Protein AF-0000000086709309 (afdb_homodimer)

pLDDT: mean 80.43, std 20.18, range [25.81, 96.88]

Secondary structure (DSSP, 8-state):
--THHHHHHHHHHHHHHTT------SSS-TTSHHHHHHHHHHHHHHHHHHHHHHHHHHHHTS-HHHHHHHHHHS-HHHHHHHHHHHHHHHTHHHHHHHHHHHHHHHHHHHHHHHHHHS-HHHHHHHHHHHIIIIIIIHHHHHHHHHHHHHHHHTHHHHHHHHHHTHHHHHHHHHHHHHHH-/--THHHHHHHHHHHHHHTT------SSS-TTSHHHHHHHHHHHHHHHHHHHHHHHHHHHHTS-HHHHHHHHHHS-HHHHHHHHHHHHHHHTHHHHHHHHHHHHHHHHHHHHHHHHHHS-HHHHHHHHHHHIIIIIIIHHHHHHHHHHHHHHHHTHHHHHHHHHHTHHHHHHHHHHHHHHH-

Nearest PDB structures (foldseek):
  7m1t-assembly1_B  TM=8.716E-01  e=1.321E-04  Methanoculleus thermophilus
  7m1t-assembly1_A  TM=8.365E-01  e=1.842E-04  Methanoculleus thermophilus
  7cff-assembly1_A-2  TM=7.513E-01  e=2.337E-04  Thermus parvatiensis
  7m1u-assembly1_B  TM=8.169E-01  e=5.496E-04  Methanoculleus thermophilus
  7cfg-assembly1_A-2  TM=7.451E-01  e=3.259E-04  Thermus parvatiensis

InterPro domains:
  IPR002550 CNNM, transmembrane domain [PF01595] (41-178)
  IPR002550 CNNM, transmembrane domain [PS51846] (31-181)
  IPR045095 Ancient conserved domain protein family [PTHR12064] (20-175)

Radius of gyration: 20.6 Å; Cα contacts (8 Å, |Δi|>4): 576; chains: 2; bounding box: 54×57×50 Å

Organism: Gossypium schwendimanii (NCBI:txid34291)

Structure (mmCIF, N/CA/C/O backbone):
data_AF-0000000086709309-model_v1
#
loop_
_entity.id
_entity.type
_entity.pdbx_description
1 polymer 'CNNM transmembrane domain-containing protein'
#
loop_
_atom_site.group_PDB
_atom_site.id
_atom_site.type_symbol
_atom_site.label_atom_id
_atom_site.label_alt_id
_atom_site.label_comp_id
_atom_site.label_asym_id
_atom_site.label_entity_id
_atom_site.label_seq_id
_atom_site.pdbx_PDB_ins_code
_atom_site.Cartn_x
_atom_site.Cartn_y
_atom_site.Cartn_z
_atom_site.occupancy
_atom_site.B_iso_or_equiv
_atom_site.auth_seq_id
_atom_site.auth_comp_id
_atom_site.auth_asym_id
_atom_site.auth_atom_id
_atom_site.pdbx_PDB_model_num
ATOM 1 N N . MET A 1 1 ? -0.375 16.828 10.625 1 25.81 1 MET A N 1
ATOM 2 C CA . MET A 1 1 ? -1.013 15.609 10.148 1 25.81 1 MET A CA 1
ATOM 3 C C . MET A 1 1 ? -0.067 14.414 10.266 1 25.81 1 MET A C 1
ATOM 5 O O . MET A 1 1 ? 1.043 14.445 9.734 1 25.81 1 MET A O 1
ATOM 9 N N . HIS A 1 2 ? -0.003 13.719 11.391 1 33.09 2 HIS A N 1
ATOM 10 C CA . HIS A 1 2 ? 1.052 12.922 12.016 1 33.09 2 HIS A CA 1
ATOM 11 C C . HIS A 1 2 ? 1.399 11.711 11.164 1 33.09 2 HIS A C 1
ATOM 13 O O . HIS A 1 2 ? 0.521 10.914 10.82 1 33.09 2 HIS A O 1
ATOM 19 N N . PRO A 1 3 ? 2.391 11.867 10.336 1 38.69 3 PRO A N 1
ATOM 20 C CA . PRO A 1 3 ? 3.115 10.719 9.773 1 38.69 3 PRO A CA 1
ATOM 21 C C . PRO A 1 3 ? 3.115 9.508 10.695 1 38.69 3 PRO A C 1
ATOM 23 O O . PRO A 1 3 ? 3.654 8.453 10.344 1 38.69 3 PRO A O 1
ATOM 26 N N . ILE A 1 4 ? 2.545 9.852 11.812 1 41.09 4 ILE A N 1
ATOM 27 C CA . ILE A 1 4 ? 2.623 8.898 12.914 1 41.09 4 ILE A CA 1
ATOM 28 C C . ILE A 1 4 ? 1.87 7.621 12.539 1 41.09 4 ILE A C 1
ATOM 30 O O . ILE A 1 4 ? 2.34 6.512 12.812 1 41.09 4 ILE A O 1
ATOM 34 N N . ASN A 1 5 ? 0.848 7.895 11.688 1 46.09 5 ASN A N 1
ATOM 35 C CA . ASN A 1 5 ? -0.019 6.73 11.531 1 46.09 5 ASN A CA 1
ATOM 36 C C . ASN A 1 5 ? 0.61 5.68 10.617 1 46.09 5 ASN A C 1
ATOM 38 O O . ASN A 1 5 ? 0.461 4.48 10.852 1 46.09 5 ASN A O 1
ATOM 42 N N . ALA A 1 6 ? 1.285 6.27 9.641 1 44.78 6 ALA A N 1
ATOM 43 C CA . ALA A 1 6 ? 1.969 5.328 8.75 1 44.78 6 ALA A CA 1
ATOM 44 C C . ALA A 1 6 ? 3.098 4.609 9.484 1 44.78 6 ALA A C 1
ATOM 46 O O . ALA A 1 6 ? 3.307 3.408 9.289 1 44.78 6 ALA A O 1
ATOM 47 N N . VAL A 1 7 ? 3.855 5.434 10.289 1 45.25 7 VAL A N 1
ATOM 48 C CA . VAL A 1 7 ? 4.965 4.875 11.062 1 45.25 7 VAL A CA 1
ATOM 49 C C . VAL A 1 7 ? 4.438 3.82 12.031 1 45.25 7 VAL A C 1
ATOM 51 O O . VAL A 1 7 ? 5.027 2.746 12.172 1 45.25 7 VAL A O 1
ATOM 54 N N . LEU A 1 8 ? 3.439 4.148 12.594 1 45.84 8 LEU A N 1
ATOM 55 C CA . LEU A 1 8 ? 2.84 3.213 13.539 1 45.84 8 LEU A CA 1
ATOM 56 C C . LEU A 1 8 ? 2.334 1.966 12.82 1 45.84 8 LEU A C 1
ATOM 58 O O . LEU A 1 8 ? 2.51 0.848 13.312 1 45.84 8 LEU A O 1
ATOM 62 N N . ALA A 1 9 ? 1.848 2.283 11.711 1 46.66 9 ALA A N 1
ATOM 63 C CA . ALA A 1 9 ? 1.379 1.152 10.914 1 46.66 9 ALA A CA 1
ATOM 64 C C . ALA A 1 9 ? 2.537 0.242 10.516 1 46.66 9 ALA A C 1
ATOM 66 O O . ALA A 1 9 ? 2.422 -0.984 10.578 1 46.66 9 ALA A O 1
ATOM 67 N N . ALA A 1 10 ? 3.584 0.901 10.219 1 47 10 ALA A N 1
ATOM 68 C CA . ALA A 1 10 ? 4.789 0.176 9.828 1 47 10 ALA A CA 1
ATOM 69 C C . ALA A 1 10 ? 5.316 -0.675 10.977 1 47 10 ALA A C 1
ATOM 71 O O . ALA A 1 10 ? 5.691 -1.834 10.781 1 47 10 ALA A O 1
ATOM 72 N N . ARG A 1 11 ? 5.469 -0.094 12.078 1 45.84 11 ARG A N 1
ATOM 73 C CA . ARG A 1 11 ? 6.02 -0.773 13.242 1 45.84 11 ARG A CA 1
ATOM 74 C C . ARG A 1 11 ? 5.176 -1.985 13.625 1 45.84 11 ARG A C 1
ATOM 76 O O . ARG A 1 11 ? 5.711 -3.043 13.961 1 45.84 11 ARG A O 1
ATOM 83 N N . MET A 1 12 ? 4.004 -1.933 13.531 1 45.03 12 MET A N 1
ATOM 84 C CA . MET A 1 12 ? 3.072 -2.988 13.922 1 45.03 12 MET A CA 1
ATOM 85 C C . MET A 1 12 ? 3.115 -4.145 12.93 1 45.03 12 MET A C 1
ATOM 87 O O . MET A 1 12 ? 3.062 -5.312 13.32 1 45.03 12 MET A O 1
ATOM 91 N N . LEU A 1 13 ? 3.299 -3.855 11.82 1 44.41 13 LEU A N 1
ATOM 92 C CA . LEU A 1 13 ? 3.344 -4.859 10.766 1 44.41 13 LEU A CA 1
ATOM 93 C C . LEU A 1 13 ? 4.617 -5.691 10.859 1 44.41 13 LEU A C 1
ATOM 95 O O . LEU A 1 13 ? 4.59 -6.902 10.625 1 44.41 13 LEU A O 1
ATOM 99 N N . PHE A 1 14 ? 5.656 -5.133 11.234 1 44.88 14 PHE A N 1
ATOM 100 C CA . PHE A 1 14 ? 6.918 -5.852 11.375 1 44.88 14 PHE A CA 1
ATOM 101 C C . PHE A 1 14 ? 6.797 -6.957 12.414 1 44.88 14 PHE A C 1
ATOM 103 O O . PHE A 1 14 ? 7.316 -8.062 12.219 1 44.88 14 PHE A O 1
ATOM 110 N N . ASN A 1 15 ? 6.25 -6.809 13.461 1 43.62 15 ASN A N 1
ATOM 111 C CA . ASN A 1 15 ? 6.152 -7.812 14.516 1 43.62 15 ASN A CA 1
ATOM 112 C C . ASN A 1 15 ? 5.312 -9.008 14.07 1 43.62 15 ASN A C 1
ATOM 114 O O . ASN A 1 15 ? 5.633 -10.156 14.398 1 43.62 15 ASN A O 1
ATOM 118 N N . THR A 1 16 ? 4.371 -8.867 13.391 1 39.34 16 THR A N 1
ATOM 119 C CA . THR A 1 16 ? 3.482 -9.938 12.961 1 39.34 16 THR A CA 1
ATOM 120 C C . THR A 1 16 ? 4.148 -10.797 11.891 1 39.34 16 THR A C 1
ATOM 122 O O . THR A 1 16 ? 4.004 -12.023 11.891 1 39.34 16 THR A O 1
ATOM 125 N N . ALA A 1 17 ? 4.801 -10.289 10.953 1 40.5 17 ALA A N 1
ATOM 126 C CA . ALA A 1 17 ? 5.465 -11.008 9.867 1 40.5 17 ALA A CA 1
ATOM 127 C C . ALA A 1 17 ? 6.395 -12.086 10.422 1 40.5 17 ALA A C 1
ATOM 129 O O . ALA A 1 17 ? 6.492 -13.18 9.852 1 40.5 17 ALA A O 1
ATOM 130 N N . ALA A 1 18 ? 7.082 -12.109 11.469 1 37.22 18 ALA A N 1
ATOM 131 C CA . ALA A 1 18 ? 8.07 -13.023 12.023 1 37.22 18 ALA A CA 1
ATOM 132 C C . ALA A 1 18 ? 7.43 -14.359 12.406 1 37.22 18 ALA A C 1
ATOM 134 O O . ALA A 1 18 ? 8.117 -15.375 12.523 1 37.22 18 ALA A O 1
ATOM 135 N N . SER A 1 19 ? 6.234 -14.578 12.586 1 33.03 19 SER A N 1
ATOM 136 C CA . SER A 1 19 ? 5.676 -15.812 13.141 1 33.03 19 SER A CA 1
ATOM 137 C C . SER A 1 19 ? 5.305 -16.797 12.039 1 33.03 19 SER A C 1
ATOM 139 O O . SER A 1 19 ? 4.918 -17.938 12.32 1 33.03 19 SER A O 1
ATOM 141 N N . VAL A 1 20 ? 5.184 -16.562 10.867 1 34.66 20 VAL A N 1
ATOM 142 C CA . VAL A 1 20 ? 4.555 -17.406 9.859 1 34.66 20 VAL A CA 1
ATOM 143 C C . VAL A 1 20 ? 5.586 -18.359 9.266 1 34.66 20 VAL A C 1
ATOM 145 O O . VAL A 1 20 ? 5.285 -19.125 8.336 1 34.66 20 VAL A O 1
ATOM 148 N N . SER A 1 21 ? 6.727 -18.828 9.594 1 30.62 21 SER A N 1
ATOM 149 C CA . SER A 1 21 ? 7.777 -19.562 8.898 1 30.62 21 SER A CA 1
ATOM 150 C C . SER A 1 21 ? 7.441 -21.047 8.789 1 30.62 21 SER A C 1
ATOM 152 O O . SER A 1 21 ? 8.234 -21.828 8.273 1 30.62 21 SER A O 1
ATOM 154 N N . GLU A 1 22 ? 6.438 -21.766 9.203 1 31.12 22 GLU A N 1
ATOM 155 C CA . GLU A 1 22 ? 6.66 -23.203 9.312 1 31.12 22 GLU A CA 1
ATOM 156 C C . GLU A 1 22 ? 6.402 -23.906 7.984 1 31.12 22 GLU A C 1
ATOM 158 O O . GLU A 1 22 ? 7.156 -24.797 7.59 1 31.12 22 GLU A O 1
ATOM 163 N N . SER A 1 23 ? 5.156 -24.188 7.477 1 33.59 23 SER A N 1
ATOM 164 C CA . SER A 1 23 ? 4.824 -25.391 6.715 1 33.59 23 SER A CA 1
ATOM 165 C C . SER A 1 23 ? 5.094 -25.188 5.227 1 33.59 23 SER A C 1
ATOM 167 O O . SER A 1 23 ? 4.391 -24.438 4.559 1 33.59 23 SER A O 1
ATOM 169 N N . VAL A 1 24 ? 6.27 -25.297 4.723 1 39.97 24 VAL A N 1
ATOM 170 C CA . VAL A 1 24 ? 6.848 -25.094 3.4 1 39.97 24 VAL A CA 1
ATOM 171 C C . VAL A 1 24 ? 6.379 -26.203 2.455 1 39.97 24 VAL A C 1
ATOM 173 O O . VAL A 1 24 ? 6.676 -27.375 2.668 1 39.97 24 VAL A O 1
ATOM 176 N N . GLY A 1 25 ? 5.246 -26.281 1.969 1 42.06 25 GLY A N 1
ATOM 177 C CA . GLY A 1 25 ? 4.875 -27.312 1.024 1 42.06 25 GLY A CA 1
ATOM 178 C C . GLY A 1 25 ? 5.734 -27.328 -0.225 1 42.06 25 GLY A C 1
ATOM 179 O O . GLY A 1 25 ? 6.621 -26.484 -0.38 1 42.06 25 GLY A O 1
ATOM 180 N N . GLU A 1 26 ? 5.316 -28.141 -1.526 1 52.94 26 GLU A N 1
ATOM 181 C CA . GLU A 1 26 ? 6.023 -28.797 -2.625 1 52.94 26 GLU A CA 1
ATOM 182 C C . GLU A 1 26 ? 6.523 -27.766 -3.643 1 52.94 26 GLU A C 1
ATOM 184 O O . GLU A 1 26 ? 5.809 -27.422 -4.582 1 52.94 26 GLU A O 1
ATOM 189 N N . GLY A 1 27 ? 6.828 -26.547 -3.338 1 55.28 27 GLY A N 1
ATOM 190 C CA . GLY A 1 27 ? 7.48 -25.688 -4.316 1 55.28 27 GLY A CA 1
ATOM 191 C C . GLY A 1 27 ? 8.742 -26.297 -4.902 1 55.28 27 GLY A C 1
ATOM 192 O O . GLY A 1 27 ? 8.992 -27.5 -4.727 1 55.28 27 GLY A O 1
ATOM 193 N N . ILE A 1 28 ? 9.43 -25.656 -5.918 1 60.94 28 ILE A N 1
ATOM 194 C CA . ILE A 1 28 ? 10.711 -26.031 -6.5 1 60.94 28 ILE A CA 1
ATOM 195 C C . ILE A 1 28 ? 11.625 -26.594 -5.41 1 60.94 28 ILE A C 1
ATOM 197 O O . ILE A 1 28 ? 11.656 -26.062 -4.293 1 60.94 28 ILE A O 1
ATOM 201 N N . PRO A 1 29 ? 11.977 -27.844 -5.723 1 63.22 29 PRO A N 1
ATOM 202 C CA . PRO A 1 29 ? 12.797 -28.484 -4.691 1 63.22 29 PRO A CA 1
ATOM 203 C C . PRO A 1 29 ? 13.867 -27.547 -4.129 1 63.22 29 PRO A C 1
ATOM 205 O O . PRO A 1 29 ? 14.516 -26.828 -4.887 1 63.22 29 PRO A O 1
ATOM 208 N N . PHE A 1 30 ? 13.797 -27.531 -2.869 1 66 30 PHE A N 1
ATOM 209 C CA . PHE A 1 30 ? 14.82 -26.797 -2.137 1 66 30 PHE A CA 1
ATOM 210 C C . PHE A 1 30 ? 16.219 -27.266 -2.535 1 66 30 PHE A C 1
ATOM 212 O O . PHE A 1 30 ? 16.469 -28.469 -2.639 1 66 30 PHE A O 1
ATOM 219 N N . GLY A 1 31 ? 16.984 -26.281 -3.086 1 68.56 31 GLY A N 1
ATOM 220 C CA . GLY A 1 31 ? 18.359 -26.625 -3.414 1 68.56 31 GLY A CA 1
ATOM 221 C C . GLY A 1 31 ? 18.641 -26.562 -4.898 1 68.56 31 GLY A C 1
ATOM 222 O O . GLY A 1 31 ? 19.812 -26.578 -5.309 1 68.56 31 GLY A O 1
ATOM 223 N N . SER A 1 32 ? 17.688 -26.656 -5.664 1 75.94 32 SER A N 1
ATOM 224 C CA . SER A 1 32 ? 17.922 -26.562 -7.102 1 75.94 32 SER A CA 1
ATOM 225 C C . SER A 1 32 ? 18.312 -25.141 -7.5 1 75.94 32 SER A C 1
ATOM 227 O O . SER A 1 32 ? 18.031 -24.188 -6.781 1 75.94 32 SER A O 1
ATOM 229 N N . PRO A 1 33 ? 19.219 -25.047 -8.477 1 81.94 33 PRO A N 1
ATOM 230 C CA . PRO A 1 33 ? 19.641 -23.734 -8.945 1 81.94 33 PRO A CA 1
ATOM 231 C C . PRO A 1 33 ? 18.469 -22.797 -9.227 1 81.94 33 PRO A C 1
ATOM 233 O O . PRO A 1 33 ? 18.562 -21.594 -8.992 1 81.94 33 PRO A O 1
ATOM 236 N N . TRP A 1 34 ? 17.453 -23.359 -9.641 1 79.44 34 TRP A N 1
ATOM 237 C CA . TRP A 1 34 ? 16.281 -22.562 -9.945 1 79.44 34 TRP A CA 1
ATOM 238 C C . TRP A 1 34 ? 15.672 -21.984 -8.672 1 79.44 34 TRP A C 1
ATOM 240 O O . TRP A 1 34 ? 15.148 -20.859 -8.68 1 79.44 34 TRP A O 1
ATOM 250 N N . TRP A 1 35 ? 15.852 -22.688 -7.625 1 83.25 35 TRP A N 1
ATOM 251 C CA . TRP A 1 35 ? 15.352 -22.203 -6.344 1 83.25 35 TRP A CA 1
ATOM 252 C C . TRP A 1 35 ? 16.094 -20.922 -5.918 1 83.25 35 TRP A C 1
ATOM 254 O O . TRP A 1 35 ? 15.469 -19.969 -5.465 1 83.25 35 TRP A O 1
ATOM 264 N N . PHE A 1 36 ? 17.344 -20.922 -6.148 1 86.25 36 PHE A N 1
ATOM 265 C CA . PHE A 1 36 ? 18.156 -19.781 -5.75 1 86.25 36 PHE A CA 1
ATOM 266 C C . PHE A 1 36 ? 17.859 -18.578 -6.633 1 86.25 36 PHE A C 1
ATOM 268 O O . PHE A 1 36 ? 17.891 -17.438 -6.164 1 86.25 36 PHE A O 1
ATOM 275 N N . ILE A 1 37 ? 17.594 -18.875 -7.816 1 89.62 37 ILE A N 1
ATOM 276 C CA . ILE A 1 37 ? 17.281 -17.781 -8.727 1 89.62 37 ILE A CA 1
ATOM 277 C C . ILE A 1 37 ? 15.969 -17.125 -8.32 1 89.62 37 ILE A C 1
ATOM 279 O O . ILE A 1 37 ? 15.891 -15.891 -8.203 1 89.62 37 ILE A O 1
ATOM 283 N N . TYR A 1 38 ? 14.992 -17.922 -8.047 1 90.75 38 TYR A N 1
ATOM 284 C CA . TYR A 1 38 ? 13.688 -17.375 -7.656 1 90.75 38 TYR A CA 1
ATOM 285 C C . TYR A 1 38 ? 13.766 -16.703 -6.293 1 90.75 38 TYR A C 1
ATOM 287 O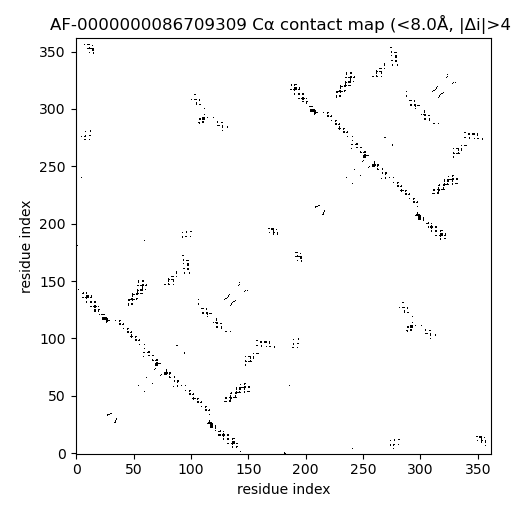 O . TYR A 1 38 ? 13.109 -15.68 -6.066 1 90.75 38 TYR A O 1
ATOM 295 N N . ALA A 1 39 ? 14.578 -17.25 -5.488 1 91.38 39 ALA A N 1
ATOM 296 C CA . ALA A 1 39 ? 14.789 -16.641 -4.18 1 91.38 39 ALA A CA 1
ATOM 297 C C . ALA A 1 39 ? 15.484 -15.289 -4.316 1 91.38 39 ALA A C 1
ATOM 299 O O . ALA A 1 39 ? 15.148 -14.328 -3.621 1 91.38 39 ALA A O 1
ATOM 300 N N . GLY A 1 40 ? 16.453 -15.289 -5.18 1 93.88 40 GLY A N 1
ATOM 301 C CA . GLY A 1 40 ? 17.172 -14.047 -5.434 1 93.88 40 GLY A CA 1
ATOM 302 C C . GLY A 1 40 ? 16.281 -12.969 -6.035 1 93.88 40 GLY A C 1
ATOM 303 O O . GLY A 1 40 ? 16.344 -11.805 -5.625 1 93.88 40 GLY A O 1
ATOM 304 N N . ILE A 1 41 ? 15.414 -13.344 -6.945 1 94.44 41 ILE A N 1
ATOM 305 C CA . ILE A 1 41 ? 14.484 -12.406 -7.57 1 94.44 41 ILE A CA 1
ATOM 306 C C . ILE A 1 41 ? 13.508 -11.875 -6.523 1 94.44 41 ILE A C 1
ATOM 308 O O . ILE A 1 41 ? 13.211 -10.68 -6.492 1 94.44 41 ILE A O 1
ATOM 312 N N . SER A 1 42 ? 13.086 -12.797 -5.688 1 94.69 42 SER A N 1
ATOM 313 C CA . SER A 1 42 ? 12.156 -12.391 -4.633 1 94.69 42 SER A CA 1
ATOM 314 C C . SER A 1 42 ? 12.805 -11.383 -3.689 1 94.69 42 SER A C 1
ATOM 316 O O . SER A 1 42 ? 12.172 -10.398 -3.305 1 94.69 42 SER A O 1
ATOM 318 N N . CYS A 1 43 ? 14 -11.562 -3.348 1 95.25 43 CYS A N 1
ATOM 319 C CA . CYS A 1 43 ? 14.719 -10.641 -2.477 1 95.25 43 CYS A CA 1
ATOM 320 C C . CYS A 1 43 ? 14.891 -9.281 -3.143 1 95.25 43 CYS A C 1
ATOM 322 O O . CYS A 1 43 ? 14.703 -8.242 -2.506 1 95.25 43 CYS A O 1
ATOM 324 N N . PHE A 1 44 ? 15.258 -9.359 -4.391 1 96.62 44 PHE A N 1
ATOM 325 C CA . PHE A 1 44 ? 15.414 -8.117 -5.145 1 96.62 44 PHE A CA 1
ATOM 326 C C . PHE A 1 44 ? 14.102 -7.348 -5.195 1 96.62 44 PHE A C 1
ATOM 328 O O . PHE A 1 44 ? 14.078 -6.129 -5.012 1 96.62 44 PHE A O 1
ATOM 335 N N . LEU A 1 45 ? 13 -8.047 -5.402 1 95.81 45 LEU A N 1
ATOM 336 C CA . LEU A 1 45 ? 11.688 -7.41 -5.531 1 95.81 45 LEU A CA 1
ATOM 337 C C . LEU A 1 45 ? 11.273 -6.75 -4.219 1 95.81 45 LEU A C 1
ATOM 339 O O . LEU A 1 45 ? 10.75 -5.637 -4.223 1 95.81 45 LEU A O 1
ATOM 343 N N . VAL A 1 46 ? 11.531 -7.406 -3.143 1 95 46 VAL A N 1
ATOM 344 C CA . VAL A 1 46 ? 11.156 -6.859 -1.843 1 95 46 VAL A CA 1
ATOM 345 C C . VAL A 1 46 ? 11.969 -5.598 -1.561 1 95 46 VAL A C 1
ATOM 347 O O . VAL A 1 46 ? 11.414 -4.586 -1.117 1 95 46 VAL A O 1
ATOM 350 N N . LEU A 1 47 ? 13.219 -5.621 -1.825 1 95.88 47 LEU A N 1
ATOM 351 C CA . LEU A 1 47 ? 14.094 -4.477 -1.58 1 95.88 47 LEU A CA 1
ATOM 352 C C . LEU A 1 47 ? 13.734 -3.312 -2.498 1 95.88 47 LEU A C 1
ATOM 354 O O . LEU A 1 47 ? 13.734 -2.156 -2.072 1 95.88 47 LEU A O 1
ATOM 358 N N . PHE A 1 48 ? 13.523 -3.691 -3.699 1 96.88 48 PHE A N 1
ATOM 359 C CA . PHE A 1 48 ? 13.117 -2.666 -4.652 1 96.88 48 PHE A CA 1
ATOM 360 C C . PHE A 1 48 ? 11.805 -2.014 -4.219 1 96.88 48 PHE A C 1
ATOM 362 O O . PHE A 1 48 ? 11.68 -0.787 -4.258 1 96.88 48 PHE A O 1
ATOM 369 N N . ALA A 1 49 ? 10.82 -2.842 -3.822 1 94.81 49 ALA A N 1
ATOM 370 C CA . ALA A 1 49 ? 9.547 -2.328 -3.326 1 94.81 49 ALA A CA 1
ATOM 371 C C . ALA A 1 49 ? 9.75 -1.429 -2.109 1 94.81 49 ALA A C 1
ATOM 373 O O . ALA A 1 49 ? 9.133 -0.367 -2.004 1 94.81 49 ALA A O 1
ATOM 374 N N . GLY A 1 50 ? 10.609 -1.864 -1.237 1 95.25 50 GLY A N 1
ATOM 375 C CA . GLY A 1 50 ? 10.93 -1.061 -0.068 1 95.25 50 GLY A CA 1
ATOM 376 C C . GLY A 1 50 ? 11.555 0.276 -0.416 1 95.25 50 GLY A C 1
ATOM 377 O O . GLY A 1 50 ? 11.219 1.3 0.182 1 95.25 50 GLY A O 1
ATOM 378 N N . MET A 1 51 ? 12.375 0.222 -1.349 1 96.56 51 MET A N 1
ATOM 379 C CA . MET A 1 51 ? 13.016 1.453 -1.797 1 96.56 51 MET A CA 1
ATOM 380 C C . MET A 1 51 ? 11.992 2.422 -2.375 1 96.56 51 MET A C 1
ATOM 382 O O . MET A 1 51 ? 12.008 3.613 -2.055 1 96.56 51 MET A O 1
ATOM 386 N N . MET A 1 52 ? 11.117 1.898 -3.131 1 94.75 52 MET A N 1
ATOM 387 C CA . MET A 1 52 ? 10.094 2.738 -3.752 1 94.75 52 MET A CA 1
ATOM 388 C C . MET A 1 52 ? 9.125 3.279 -2.707 1 94.75 52 MET A C 1
ATOM 390 O O . MET A 1 52 ? 8.75 4.453 -2.748 1 94.75 52 MET A O 1
ATOM 394 N N . SER A 1 53 ? 8.719 2.457 -1.802 1 91.38 53 SER A N 1
ATOM 395 C CA . SER A 1 53 ? 7.781 2.875 -0.765 1 91.38 53 SER A CA 1
ATOM 396 C C . SER A 1 53 ? 8.414 3.904 0.167 1 91.38 53 SER A C 1
ATOM 398 O O . SER A 1 53 ? 7.793 4.914 0.496 1 91.38 53 SER A O 1
ATOM 400 N N . GLY A 1 54 ? 9.625 3.623 0.597 1 92 54 GLY A N 1
ATOM 401 C CA . GLY A 1 54 ? 10.352 4.586 1.408 1 92 54 GLY A CA 1
ATOM 402 C C . GLY A 1 54 ? 10.547 5.922 0.72 1 92 54 GLY A C 1
ATOM 403 O O . GLY A 1 54 ? 10.328 6.973 1.324 1 92 54 GLY A O 1
ATOM 404 N N . LEU A 1 55 ? 10.898 5.875 -0.473 1 93.31 55 LEU A N 1
ATOM 405 C CA . LEU A 1 55 ? 11.133 7.098 -1.237 1 93.31 55 LEU A CA 1
ATOM 406 C C . LEU A 1 55 ? 9.828 7.871 -1.435 1 93.31 55 LEU A C 1
ATOM 408 O O . LEU A 1 55 ? 9.836 9.102 -1.447 1 93.31 55 LEU A O 1
ATOM 412 N N . THR A 1 56 ? 8.758 7.133 -1.658 1 90.5 56 THR A N 1
ATOM 413 C CA . THR A 1 56 ? 7.465 7.789 -1.814 1 90.5 56 THR A CA 1
ATOM 414 C C . THR A 1 56 ? 7.141 8.641 -0.59 1 90.5 56 THR A C 1
ATOM 416 O O . THR A 1 56 ? 6.863 9.836 -0.715 1 90.5 56 THR A O 1
ATOM 419 N N . LEU A 1 57 ? 7.25 8.039 0.549 1 85.31 57 LEU A N 1
ATOM 420 C CA . LEU A 1 57 ? 6.973 8.773 1.776 1 85.31 57 LEU A CA 1
ATOM 421 C C . LEU A 1 57 ? 8.047 9.82 2.039 1 85.31 57 LEU A C 1
ATOM 423 O O . LEU A 1 57 ? 7.742 10.953 2.416 1 85.31 57 LEU A O 1
ATOM 427 N N . GLY A 1 58 ? 9.242 9.492 1.86 1 88.25 58 GLY A N 1
ATOM 428 C CA . GLY A 1 58 ? 10.359 10.391 2.135 1 88.25 58 GLY A CA 1
ATOM 429 C C . GLY A 1 58 ? 10.352 11.633 1.262 1 88.25 58 GLY A C 1
ATOM 430 O O . GLY A 1 58 ? 10.523 12.742 1.758 1 88.25 58 GLY A O 1
ATOM 431 N N . LEU A 1 59 ? 10.141 11.484 0.018 1 89.88 59 LEU A N 1
ATOM 432 C CA . LEU A 1 59 ? 10.227 12.602 -0.923 1 89.88 59 LEU A CA 1
ATOM 433 C C . LEU A 1 59 ? 8.945 13.43 -0.895 1 89.88 59 LEU A C 1
ATOM 435 O O . LEU A 1 59 ? 8.992 14.656 -1.002 1 89.88 59 LEU A O 1
ATOM 439 N N . MET A 1 60 ? 7.824 12.711 -0.684 1 85.56 60 MET A N 1
ATOM 440 C CA . MET A 1 60 ? 6.559 13.438 -0.69 1 85.56 60 MET A CA 1
ATOM 441 C C . MET A 1 60 ? 6.367 14.211 0.609 1 85.56 60 MET A C 1
ATOM 443 O O . MET A 1 60 ? 5.566 15.148 0.667 1 85.56 60 MET A O 1
ATOM 447 N N . SER A 1 61 ? 7.074 13.805 1.569 1 84.38 61 SER A N 1
ATOM 448 C CA . SER A 1 61 ? 7.008 14.531 2.834 1 84.38 61 SER A CA 1
ATOM 449 C C . SER A 1 61 ? 7.828 15.812 2.781 1 84.38 61 SER A C 1
ATOM 451 O O . SER A 1 61 ? 7.621 16.719 3.586 1 84.38 61 SER A O 1
ATOM 453 N N . LEU A 1 62 ? 8.773 15.828 1.836 1 85.19 62 LEU A N 1
ATOM 454 C CA . LEU A 1 62 ? 9.594 17.016 1.643 1 85.19 62 LEU A CA 1
ATOM 455 C C . LEU A 1 62 ? 8.922 17.984 0.669 1 85.19 62 LEU A C 1
ATOM 457 O O . LEU A 1 62 ? 8.922 17.75 -0.542 1 85.19 62 LEU A O 1
ATOM 461 N N . GLY A 1 63 ? 8.156 18.828 1.073 1 81.44 63 GLY A N 1
ATOM 462 C CA . GLY A 1 63 ? 7.492 19.797 0.22 1 81.44 63 GLY A CA 1
ATOM 463 C C . GLY A 1 63 ? 8.461 20.641 -0.59 1 81.44 63 GLY A C 1
ATOM 464 O O . GLY A 1 63 ? 9.648 20.703 -0.28 1 81.44 63 GLY A O 1
ATOM 465 N N . LEU A 1 64 ? 7.895 21.156 -1.646 1 88.19 64 LEU A N 1
ATOM 466 C CA . LEU A 1 64 ? 8.68 22.047 -2.508 1 88.19 64 LEU A CA 1
ATOM 467 C C . LEU A 1 64 ? 9.227 23.219 -1.723 1 88.19 64 LEU A C 1
ATOM 469 O O . LEU A 1 64 ? 10.398 23.578 -1.863 1 88.19 64 LEU A O 1
ATOM 473 N N . VAL A 1 65 ? 8.414 23.719 -0.882 1 90 65 VAL A N 1
ATOM 474 C CA . VAL A 1 65 ? 8.797 24.891 -0.105 1 90 65 VAL A CA 1
ATOM 475 C C . VAL A 1 65 ? 9.938 24.531 0.849 1 90 65 VAL A C 1
ATOM 477 O O . VAL A 1 65 ? 10.914 25.266 0.971 1 90 65 VAL A O 1
ATOM 480 N N . GLU A 1 66 ? 9.789 23.391 1.496 1 91.62 66 GLU A N 1
ATOM 481 C CA . GLU A 1 66 ? 10.812 22.938 2.434 1 91.62 66 GLU A CA 1
ATOM 482 C C . GLU A 1 66 ? 12.148 22.719 1.725 1 91.62 66 GLU A C 1
ATOM 484 O O . GLU A 1 66 ? 13.203 23.031 2.264 1 91.62 66 GLU A O 1
ATOM 489 N N . LEU A 1 67 ? 12.078 22.203 0.574 1 93.25 67 LEU A N 1
ATOM 490 C CA . LEU A 1 67 ? 13.289 21.938 -0.188 1 93.25 67 LEU A CA 1
ATOM 491 C C . LEU A 1 67 ? 13.961 23.234 -0.623 1 93.25 67 LEU A C 1
ATOM 493 O O . LEU A 1 67 ? 15.188 23.344 -0.61 1 93.25 67 LEU A O 1
ATOM 497 N N . GLU A 1 68 ? 13.195 24.156 -0.96 1 93.5 68 GLU A N 1
ATOM 498 C CA . GLU A 1 68 ? 13.742 25.453 -1.345 1 93.5 68 GLU A CA 1
ATOM 499 C C . GLU A 1 68 ? 14.414 26.141 -0.161 1 93.5 68 GLU A C 1
ATOM 501 O O . GLU A 1 68 ? 15.461 26.766 -0.315 1 93.5 68 GLU A O 1
ATOM 506 N N . ILE A 1 69 ? 13.781 26.016 0.958 1 94.12 69 ILE A N 1
ATOM 507 C CA . ILE A 1 69 ? 14.344 26.594 2.172 1 94.12 69 ILE A CA 1
ATOM 508 C C . ILE A 1 69 ? 15.672 25.922 2.5 1 94.12 69 ILE A C 1
ATOM 510 O O . ILE A 1 69 ? 16.656 26.609 2.834 1 94.12 69 ILE A O 1
ATOM 514 N N . LEU A 1 70 ? 15.734 24.641 2.377 1 93.56 70 LEU A N 1
ATOM 515 C CA . LEU A 1 70 ? 16.953 23.891 2.67 1 93.56 70 LEU A CA 1
ATOM 516 C C . LEU A 1 70 ? 18.062 24.234 1.679 1 93.56 70 LEU A C 1
ATOM 518 O O . LEU A 1 70 ? 19.234 24.281 2.047 1 93.56 70 LEU A O 1
ATOM 522 N N . GLN A 1 71 ? 17.656 24.453 0.495 1 93.06 71 GLN A N 1
ATOM 523 C CA . GLN A 1 71 ? 18.625 24.812 -0.534 1 93.06 71 GLN A CA 1
ATOM 524 C C . GLN A 1 71 ? 19.25 26.172 -0.262 1 93.06 71 GLN A C 1
ATOM 526 O O . GLN A 1 71 ? 20.406 26.422 -0.602 1 93.06 71 GLN A O 1
ATOM 531 N N . ARG A 1 72 ? 18.5 26.984 0.374 1 93.25 72 ARG A N 1
ATOM 532 C CA . ARG A 1 72 ? 18.938 28.359 0.592 1 93.25 72 ARG A CA 1
ATOM 533 C C . ARG A 1 72 ? 19.594 28.516 1.963 1 93.25 72 ARG A C 1
ATOM 535 O O . ARG A 1 72 ? 20.562 29.25 2.117 1 93.25 72 ARG A O 1
ATOM 542 N N . SER A 1 73 ? 19.109 27.797 2.961 1 94.31 73 SER A N 1
ATOM 543 C CA . SER A 1 73 ? 19.516 28.078 4.336 1 94.31 73 SER A CA 1
ATOM 544 C C . SER A 1 73 ? 20.016 26.812 5.035 1 94.31 73 SER A C 1
ATOM 546 O O . SER A 1 73 ? 20.312 26.844 6.23 1 94.31 73 SER A O 1
ATOM 548 N N . GLY A 1 74 ? 20.141 25.844 4.375 1 92.19 74 GLY A N 1
ATOM 549 C CA . GLY A 1 74 ? 20.594 24.625 5.023 1 92.19 74 GLY A CA 1
ATOM 550 C C . GLY A 1 74 ? 22.094 24.5 5.094 1 92.19 74 GLY A C 1
ATOM 551 O O . GLY A 1 74 ? 22.812 25.438 4.738 1 92.19 74 GLY A O 1
ATOM 552 N N . THR A 1 75 ? 22.531 23.438 5.781 1 95.5 75 THR A N 1
ATOM 553 C CA . THR A 1 75 ? 23.953 23.125 5.812 1 95.5 75 THR A CA 1
ATOM 554 C C . THR A 1 75 ? 24.469 22.766 4.418 1 95.5 75 THR A C 1
ATOM 556 O O . THR A 1 75 ? 23.672 22.531 3.504 1 95.5 75 THR A O 1
ATOM 559 N N . SER A 1 76 ? 25.719 22.797 4.266 1 96.06 76 SER A N 1
ATOM 560 C CA . SER A 1 76 ? 26.312 22.516 2.961 1 96.06 76 SER A CA 1
ATOM 561 C C . SER A 1 76 ? 25.828 21.172 2.416 1 96.06 76 SER A C 1
ATOM 563 O O . SER A 1 76 ? 25.516 21.062 1.229 1 96.06 76 SER A O 1
ATOM 565 N N . THR A 1 77 ? 25.75 20.219 3.275 1 95.69 77 THR A N 1
ATOM 566 C CA . THR A 1 77 ? 25.297 18.891 2.873 1 95.69 77 THR A CA 1
ATOM 567 C C . THR A 1 77 ? 23.812 18.922 2.494 1 95.69 77 THR A C 1
ATOM 569 O O . THR A 1 77 ? 23.422 18.344 1.48 1 95.69 77 THR A O 1
ATOM 572 N N . GLU A 1 78 ? 23.031 19.641 3.26 1 95.56 78 GLU A N 1
ATOM 573 C CA . GLU A 1 78 ? 21.594 19.734 3.012 1 95.56 78 GLU A CA 1
ATOM 574 C C . GLU A 1 78 ? 21.312 20.469 1.702 1 95.56 78 GLU A C 1
ATOM 576 O O . GLU A 1 78 ? 20.375 20.109 0.984 1 95.56 78 GLU A O 1
ATOM 581 N N . LYS A 1 79 ? 22.125 21.453 1.459 1 96.56 79 LYS A N 1
ATOM 582 C CA . LYS A 1 79 ? 21.938 22.219 0.231 1 96.56 79 LYS A CA 1
ATOM 583 C C . LYS A 1 79 ? 22.172 21.344 -1.001 1 96.56 79 LYS A C 1
ATOM 585 O O . LYS A 1 79 ? 21.391 21.422 -1.963 1 96.56 79 LYS A O 1
ATOM 590 N N . LYS A 1 80 ? 23.203 20.578 -0.92 1 96.19 80 LYS A N 1
ATOM 591 C CA . LYS A 1 80 ? 23.516 19.688 -2.033 1 96.19 80 LYS A CA 1
ATOM 592 C C . LYS A 1 80 ? 22.422 18.641 -2.215 1 96.19 80 LYS A C 1
ATOM 594 O O . LYS A 1 80 ? 22.031 18.328 -3.344 1 96.19 80 LYS A O 1
ATOM 599 N N . GLN A 1 81 ? 22 18.078 -1.134 1 96.31 81 GLN A N 1
ATOM 600 C CA . GLN A 1 81 ? 20.953 17.062 -1.179 1 96.31 81 GLN A CA 1
ATOM 601 C C . GLN A 1 81 ? 19.641 17.641 -1.703 1 96.31 81 GLN A C 1
ATOM 603 O O . GLN A 1 81 ? 18.969 17.016 -2.523 1 96.31 81 GLN A O 1
ATOM 608 N N . ALA A 1 82 ? 19.297 18.828 -1.243 1 96.25 82 ALA A N 1
ATOM 609 C CA . ALA A 1 82 ? 18.078 19.5 -1.681 1 96.25 82 ALA A CA 1
ATOM 610 C C . ALA A 1 82 ? 18.125 19.812 -3.174 1 96.25 82 ALA A C 1
ATOM 612 O O . ALA A 1 82 ? 17.125 19.656 -3.879 1 96.25 82 ALA A O 1
ATOM 613 N N . ALA A 1 83 ? 19.25 20.188 -3.627 1 95.19 83 ALA A N 1
ATOM 614 C CA . ALA A 1 83 ? 19.422 20.531 -5.039 1 95.19 83 ALA A CA 1
ATOM 615 C C . ALA A 1 83 ? 19.25 19.297 -5.918 1 95.19 83 ALA A C 1
ATOM 617 O O . ALA A 1 83 ? 18.734 19.391 -7.039 1 95.19 83 ALA A O 1
ATOM 618 N N . ALA A 1 84 ? 19.625 18.188 -5.406 1 95.25 84 ALA A N 1
ATOM 619 C CA . ALA A 1 84 ? 19.547 16.938 -6.156 1 95.25 84 ALA A CA 1
ATOM 620 C C . ALA A 1 84 ? 18.094 16.453 -6.262 1 95.25 84 ALA A C 1
ATOM 622 O O . ALA A 1 84 ? 17.719 15.812 -7.246 1 95.25 84 ALA A O 1
ATOM 623 N N . ILE A 1 85 ? 17.281 16.734 -5.301 1 95.44 85 ILE A N 1
ATOM 624 C CA . ILE A 1 85 ? 15.938 16.188 -5.18 1 95.44 85 ILE A CA 1
ATOM 625 C C . ILE A 1 85 ? 14.922 17.141 -5.809 1 95.44 85 ILE A C 1
ATOM 627 O O . ILE A 1 85 ? 13.875 16.703 -6.297 1 95.44 85 ILE A O 1
ATOM 631 N N . LEU A 1 86 ? 15.289 18.406 -5.871 1 94.38 86 LEU A N 1
ATOM 632 C CA . LEU A 1 86 ? 14.359 19.469 -6.254 1 94.38 86 LEU A CA 1
ATOM 633 C C . LEU A 1 86 ? 13.789 19.219 -7.645 1 94.38 86 LEU A C 1
ATOM 635 O O . LEU A 1 86 ? 12.578 19.297 -7.852 1 94.38 86 LEU A O 1
ATOM 639 N N . PRO A 1 87 ? 14.609 18.797 -8.594 1 92.44 87 PRO A N 1
ATOM 640 C CA . PRO A 1 87 ? 14.07 18.609 -9.945 1 92.44 87 PRO A CA 1
ATOM 641 C C . PRO A 1 87 ? 13.055 17.469 -10.016 1 92.44 87 PRO A C 1
ATOM 643 O O . PRO A 1 87 ? 12.125 17.516 -10.828 1 92.44 87 PRO A O 1
ATOM 646 N N . VAL A 1 88 ? 13.172 16.5 -9.195 1 92.62 88 VAL A N 1
ATOM 647 C CA . VAL A 1 88 ? 12.266 15.344 -9.227 1 92.62 88 VAL A CA 1
ATOM 648 C C . VAL A 1 88 ? 10.992 15.672 -8.461 1 92.62 88 VAL A C 1
ATOM 650 O O . VAL A 1 88 ? 9.891 15.281 -8.875 1 92.62 88 VAL A O 1
ATOM 653 N N . VAL A 1 89 ? 11.164 16.406 -7.418 1 92.81 89 VAL A N 1
ATOM 654 C CA . VAL A 1 89 ? 10.023 16.719 -6.566 1 92.81 89 VAL A CA 1
ATOM 655 C C . VAL A 1 89 ? 9.172 17.797 -7.227 1 92.81 89 VAL A C 1
ATOM 657 O O . VAL A 1 89 ? 7.977 17.906 -6.953 1 92.81 89 VAL A O 1
ATOM 660 N N . GLN A 1 90 ? 9.773 18.578 -8.117 1 91.69 90 GLN A N 1
ATOM 661 C CA . GLN A 1 90 ? 9.023 19.594 -8.836 1 91.69 90 GLN A CA 1
ATOM 662 C C . GLN A 1 90 ? 7.941 18.969 -9.711 1 91.69 90 GLN A C 1
ATOM 664 O O . GLN A 1 90 ? 6.895 19.578 -9.938 1 91.69 90 GLN A O 1
ATOM 669 N N . LYS A 1 91 ? 8.242 17.797 -10.195 1 89.62 91 LYS A N 1
ATOM 670 C CA . LYS A 1 91 ? 7.238 17.016 -10.914 1 89.62 91 LYS A CA 1
ATOM 671 C C . LYS A 1 91 ? 6.52 16.047 -9.984 1 89.62 91 LYS A C 1
ATOM 673 O O . LYS A 1 91 ? 6.586 14.828 -10.172 1 89.62 91 LYS A O 1
ATOM 678 N N . GLN A 1 92 ? 5.859 16.609 -9.062 1 85.69 92 GLN A N 1
ATOM 679 C CA . GLN A 1 92 ? 5.301 15.883 -7.934 1 85.69 92 GLN A CA 1
ATOM 680 C C . GLN A 1 92 ? 4.387 14.758 -8.398 1 85.69 92 GLN A C 1
ATOM 682 O O . GLN A 1 92 ? 4.473 13.633 -7.906 1 85.69 92 GLN A O 1
ATOM 687 N N . HIS A 1 93 ? 3.488 15.133 -9.375 1 82.44 93 HIS A N 1
ATOM 688 C CA . HIS A 1 93 ? 2.516 14.141 -9.828 1 82.44 93 HIS A CA 1
ATOM 689 C C . HIS A 1 93 ? 3.201 12.984 -10.531 1 82.44 93 HIS A C 1
ATOM 691 O O . HIS A 1 93 ? 2.918 11.82 -10.242 1 82.44 93 HIS A O 1
ATOM 697 N N . GLN A 1 94 ? 4.016 13.258 -11.438 1 88.31 94 GLN A N 1
ATOM 698 C CA . GLN A 1 94 ? 4.742 12.219 -12.156 1 88.31 94 GLN A CA 1
ATOM 699 C C . GLN A 1 94 ? 5.574 11.367 -11.203 1 88.31 94 GLN A C 1
ATOM 701 O O . GLN A 1 94 ? 5.664 10.148 -11.375 1 88.31 94 GLN A O 1
ATOM 706 N N . LEU A 1 95 ? 6.234 12.023 -10.242 1 89.75 95 LEU A N 1
ATOM 707 C CA . LEU A 1 95 ? 7.051 11.328 -9.258 1 89.75 95 LEU A CA 1
ATOM 708 C C . LEU A 1 95 ? 6.215 10.328 -8.461 1 89.75 95 LEU A C 1
ATOM 710 O O . LEU A 1 95 ? 6.59 9.164 -8.328 1 89.75 95 LEU A O 1
ATOM 714 N N . LEU A 1 96 ? 5.133 10.758 -8.031 1 85.75 96 LEU A N 1
ATOM 715 C CA . LEU A 1 96 ? 4.242 9.938 -7.219 1 85.75 96 LEU A CA 1
ATOM 716 C C . LEU A 1 96 ? 3.748 8.727 -8.008 1 85.75 96 LEU A C 1
ATOM 718 O O . LEU A 1 96 ? 3.838 7.594 -7.535 1 85.75 96 LEU A O 1
ATOM 722 N N . VAL A 1 97 ? 3.26 8.977 -9.141 1 86.38 97 VAL A N 1
ATOM 723 C CA . VAL A 1 97 ? 2.721 7.906 -9.969 1 86.38 97 VAL A CA 1
ATOM 724 C C . VAL A 1 97 ? 3.816 6.891 -10.281 1 86.38 97 VAL A C 1
ATOM 726 O O . VAL A 1 97 ? 3.582 5.68 -10.242 1 86.38 97 VAL A O 1
ATOM 729 N N . THR A 1 98 ? 4.977 7.422 -10.547 1 91.81 98 THR A N 1
ATOM 730 C CA . THR A 1 98 ? 6.102 6.555 -10.891 1 91.81 98 THR A CA 1
ATOM 731 C C . THR A 1 98 ? 6.453 5.641 -9.719 1 91.81 98 THR A C 1
ATOM 733 O O . THR A 1 98 ? 6.559 4.426 -9.883 1 91.81 98 THR A O 1
ATOM 736 N N . LEU A 1 99 ? 6.625 6.219 -8.586 1 91.81 99 LEU A N 1
ATOM 737 C CA . LEU A 1 99 ? 7.039 5.445 -7.418 1 91.81 99 LEU A CA 1
ATOM 738 C C . LEU A 1 99 ? 5.945 4.473 -6.992 1 91.81 99 LEU A C 1
ATOM 740 O O . LEU A 1 99 ? 6.23 3.338 -6.609 1 91.81 99 LEU A O 1
ATOM 744 N N . LEU A 1 100 ? 4.695 4.863 -7.105 1 87.38 100 LEU A N 1
ATOM 745 C CA . LEU A 1 100 ? 3.57 3.996 -6.762 1 87.38 100 LEU A CA 1
ATOM 746 C C . LEU A 1 100 ? 3.477 2.818 -7.727 1 87.38 100 LEU A C 1
ATOM 748 O O . LEU A 1 100 ? 3.23 1.686 -7.309 1 87.38 100 LEU A O 1
ATOM 752 N N . LEU A 1 101 ? 3.678 3.158 -8.938 1 90.62 101 LEU A N 1
ATOM 753 C CA . LEU A 1 101 ? 3.602 2.119 -9.961 1 90.62 101 LEU A CA 1
ATOM 754 C C . LEU A 1 101 ? 4.719 1.098 -9.781 1 90.62 101 LEU A C 1
ATOM 756 O O . LEU A 1 101 ? 4.477 -0.11 -9.82 1 90.62 101 LEU A O 1
ATOM 760 N N . CYS A 1 102 ? 5.883 1.596 -9.633 1 93.75 102 CYS A N 1
ATOM 761 C CA . CYS A 1 102 ? 7.035 0.716 -9.453 1 93.75 102 CYS A CA 1
ATOM 762 C C . CYS A 1 102 ? 6.895 -0.116 -8.188 1 93.75 102 CYS A C 1
ATOM 764 O O . CYS A 1 102 ? 7.219 -1.304 -8.18 1 93.75 102 CYS A O 1
ATOM 766 N N . ASN A 1 103 ? 6.426 0.527 -7.141 1 92.12 103 ASN A N 1
ATOM 767 C CA . ASN A 1 103 ? 6.188 -0.188 -5.891 1 92.12 103 ASN A CA 1
ATOM 768 C C . ASN A 1 103 ? 5.129 -1.275 -6.059 1 92.12 103 ASN A C 1
ATOM 770 O O . ASN A 1 103 ? 5.363 -2.432 -5.703 1 92.12 103 ASN A O 1
ATOM 774 N N . ALA A 1 104 ? 4.043 -0.958 -6.699 1 90 104 ALA A N 1
ATOM 775 C CA . ALA A 1 104 ? 2.945 -1.896 -6.922 1 90 104 ALA A CA 1
ATOM 776 C C . ALA A 1 104 ? 3.393 -3.068 -7.789 1 90 104 ALA A C 1
ATOM 778 O O . ALA A 1 104 ? 3.029 -4.219 -7.527 1 90 104 ALA A O 1
ATOM 779 N N . ALA A 1 105 ? 4.133 -2.742 -8.789 1 93.12 105 ALA A N 1
ATOM 780 C CA . ALA A 1 105 ? 4.609 -3.779 -9.695 1 93.12 105 ALA A CA 1
ATOM 781 C C . ALA A 1 105 ? 5.477 -4.797 -8.961 1 93.12 105 ALA A C 1
ATOM 783 O O . ALA A 1 105 ? 5.32 -6.008 -9.156 1 93.12 105 ALA A O 1
ATOM 784 N N . ALA A 1 106 ? 6.324 -4.285 -8.117 1 94.75 106 ALA A N 1
ATOM 785 C CA . ALA A 1 106 ? 7.207 -5.168 -7.359 1 94.75 106 ALA A CA 1
ATOM 786 C C . ALA A 1 106 ? 6.418 -5.988 -6.344 1 94.75 106 ALA A C 1
ATOM 788 O O . ALA A 1 106 ? 6.629 -7.195 -6.211 1 94.75 106 ALA A O 1
ATOM 789 N N . MET A 1 107 ? 5.473 -5.348 -5.703 1 92.19 107 MET A N 1
ATOM 790 C CA . MET A 1 107 ? 4.699 -5.996 -4.648 1 92.19 107 MET A CA 1
ATOM 791 C C . MET A 1 107 ? 3.764 -7.051 -5.23 1 92.19 107 MET A C 1
ATOM 793 O O . MET A 1 107 ? 3.486 -8.062 -4.59 1 92.19 107 MET A O 1
ATOM 797 N N . GLU A 1 108 ? 3.316 -6.855 -6.406 1 91.38 108 GLU A N 1
ATOM 798 C CA . GLU A 1 108 ? 2.406 -7.809 -7.035 1 91.38 108 GLU A CA 1
ATOM 799 C C . GLU A 1 108 ? 3.17 -8.977 -7.656 1 91.38 108 GLU A C 1
ATOM 801 O O . GLU A 1 108 ? 2.633 -10.078 -7.781 1 91.38 108 GLU A O 1
ATOM 806 N N . ALA A 1 109 ? 4.371 -8.734 -8.062 1 94.62 109 ALA A N 1
ATOM 807 C CA . ALA A 1 109 ? 5.188 -9.789 -8.656 1 94.62 109 ALA A CA 1
ATOM 808 C C . ALA A 1 109 ? 5.707 -10.75 -7.586 1 94.62 109 ALA A C 1
ATOM 810 O O . ALA A 1 109 ? 5.867 -11.945 -7.84 1 94.62 109 ALA A O 1
ATOM 811 N N . LEU A 1 110 ? 5.887 -10.273 -6.434 1 94.38 110 LEU A N 1
ATOM 812 C CA . LEU A 1 110 ? 6.559 -11.016 -5.371 1 94.38 110 LEU A CA 1
ATOM 813 C C . LEU A 1 110 ? 5.793 -12.289 -5.031 1 94.38 110 LEU A C 1
ATOM 815 O O . LEU A 1 110 ? 6.367 -13.383 -5.031 1 94.38 110 LEU A O 1
ATOM 819 N N . PRO A 1 111 ? 4.492 -12.156 -4.75 1 93.44 111 PRO A N 1
ATOM 820 C CA . PRO A 1 111 ? 3.789 -13.383 -4.371 1 93.44 111 PRO A CA 1
ATOM 821 C C . PRO A 1 111 ? 3.828 -14.453 -5.465 1 93.44 111 PRO A C 1
ATOM 823 O O . PRO A 1 111 ? 3.807 -15.648 -5.164 1 93.44 111 PRO A O 1
ATOM 826 N N . ILE A 1 112 ? 3.875 -14.086 -6.707 1 91.69 112 ILE A N 1
ATOM 827 C CA . ILE A 1 112 ? 3.92 -15.023 -7.824 1 91.69 112 ILE A CA 1
ATOM 828 C C . ILE A 1 112 ? 5.238 -15.797 -7.797 1 91.69 112 ILE A C 1
ATOM 830 O O . ILE A 1 112 ? 5.254 -17.016 -7.973 1 91.69 112 ILE A O 1
ATOM 834 N N . TYR A 1 113 ? 6.324 -15.141 -7.586 1 92.69 113 TYR A N 1
ATOM 835 C CA . TYR A 1 113 ? 7.629 -15.797 -7.547 1 92.69 113 TYR A CA 1
ATOM 836 C C . TYR A 1 113 ? 7.773 -16.656 -6.301 1 92.69 113 TYR A C 1
ATOM 838 O O . TYR A 1 113 ? 8.398 -17.719 -6.34 1 92.69 113 TYR A O 1
ATOM 846 N N . LEU A 1 114 ? 7.238 -16.219 -5.211 1 92.12 114 LEU A N 1
ATOM 847 C CA . LEU A 1 114 ? 7.27 -17.016 -3.988 1 92.12 114 LEU A CA 1
ATOM 848 C C . LEU A 1 114 ? 6.395 -18.25 -4.125 1 92.12 114 LEU A C 1
ATOM 850 O O . LEU A 1 114 ? 6.695 -19.297 -3.541 1 92.12 114 LEU A O 1
ATOM 854 N N . ASP A 1 115 ? 5.324 -18.062 -4.879 1 90.88 115 ASP A N 1
ATOM 855 C CA . ASP A 1 115 ? 4.414 -19.172 -5.113 1 90.88 115 ASP A CA 1
ATOM 856 C C . ASP A 1 115 ? 5.098 -20.281 -5.906 1 90.88 115 ASP A C 1
ATOM 858 O O . ASP A 1 115 ? 4.672 -21.438 -5.859 1 90.88 115 ASP A O 1
ATOM 862 N N . LYS A 1 116 ? 6.129 -19.969 -6.66 1 87.62 116 LYS A N 1
ATOM 863 C CA . LYS A 1 116 ? 6.91 -20.969 -7.391 1 87.62 116 LYS A CA 1
ATOM 864 C C . LYS A 1 116 ? 7.871 -21.703 -6.461 1 87.62 116 LYS A C 1
ATOM 866 O O . LYS A 1 116 ? 8.32 -22.797 -6.773 1 87.62 116 LYS A O 1
ATOM 871 N N . LEU A 1 117 ? 8.211 -21.109 -5.371 1 87.62 117 LEU A N 1
ATOM 872 C CA . LEU A 1 117 ? 9.188 -21.656 -4.43 1 87.62 117 LEU A CA 1
ATOM 873 C C . LEU A 1 117 ? 8.492 -22.453 -3.334 1 87.62 117 LEU A C 1
ATOM 875 O O . LEU A 1 117 ? 9.039 -23.438 -2.832 1 87.62 117 LEU A O 1
ATOM 879 N N . PHE A 1 118 ? 7.301 -21.938 -2.984 1 88.31 118 PHE A N 1
ATOM 880 C CA . PHE A 1 118 ? 6.562 -22.516 -1.867 1 88.31 118 PHE A CA 1
ATOM 881 C C . PHE A 1 118 ? 5.121 -22.812 -2.27 1 88.31 118 PHE A C 1
ATOM 883 O O . PHE A 1 118 ? 4.715 -22.531 -3.398 1 88.31 118 PHE A O 1
ATOM 890 N N . ASN A 1 119 ? 4.473 -23.484 -1.37 1 87.38 119 ASN A N 1
ATOM 891 C CA . ASN A 1 119 ? 3.047 -23.656 -1.631 1 87.38 119 ASN A CA 1
ATOM 892 C C . ASN A 1 119 ? 2.303 -22.328 -1.564 1 87.38 119 ASN A C 1
ATOM 894 O O . ASN A 1 119 ? 2.828 -21.344 -1.044 1 87.38 119 ASN A O 1
ATOM 898 N N . GLN A 1 120 ? 1.12 -22.359 -2.076 1 85.62 120 GLN A N 1
ATOM 899 C CA . GLN A 1 120 ? 0.33 -21.141 -2.264 1 85.62 120 GLN A CA 1
ATOM 900 C C . GLN A 1 120 ? 0.114 -20.422 -0.939 1 85.62 120 GLN A C 1
ATOM 902 O O . GLN A 1 120 ? 0.309 -19.203 -0.852 1 85.62 120 GLN A O 1
ATOM 907 N N . TYR A 1 121 ? -0.262 -21.156 0.129 1 88.81 121 TYR A N 1
ATOM 908 C CA . TYR A 1 121 ? -0.567 -20.547 1.416 1 88.81 121 TYR A CA 1
ATOM 909 C C . TYR A 1 121 ? 0.69 -19.984 2.059 1 88.81 121 TYR A C 1
ATOM 911 O O . TYR A 1 121 ? 0.673 -18.859 2.592 1 88.81 121 TYR A O 1
ATOM 919 N N . VAL A 1 122 ? 1.745 -20.703 1.963 1 90.12 122 VAL A N 1
ATOM 92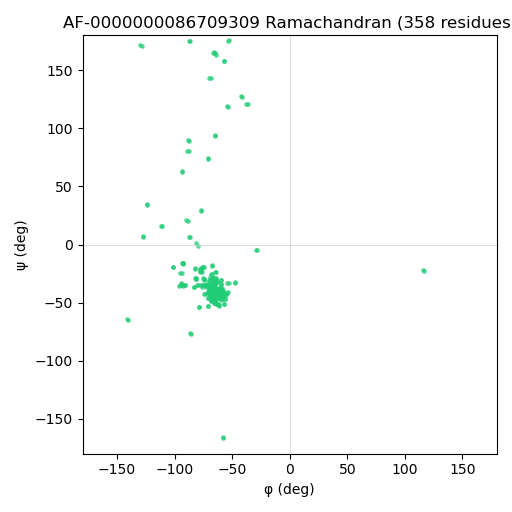0 C CA . VAL A 1 122 ? 3.01 -20.234 2.529 1 90.12 122 VAL A CA 1
ATOM 921 C C . VAL A 1 122 ? 3.52 -19.031 1.751 1 90.12 122 VAL A C 1
ATOM 923 O O . VAL A 1 122 ? 4.059 -18.094 2.338 1 90.12 122 VAL A O 1
ATOM 926 N N . ALA A 1 123 ? 3.268 -19.094 0.463 1 90.94 123 ALA A N 1
ATOM 927 C CA . ALA A 1 123 ? 3.693 -17.969 -0.375 1 90.94 123 ALA A CA 1
ATOM 928 C C . ALA A 1 123 ? 2.979 -16.688 0.025 1 90.94 123 ALA A C 1
ATOM 930 O O . ALA A 1 123 ? 3.598 -15.625 0.096 1 90.94 123 ALA A O 1
ATOM 931 N N . ILE A 1 124 ? 1.726 -16.797 0.329 1 91.12 124 ILE A N 1
ATOM 932 C CA . ILE A 1 124 ? 0.94 -15.633 0.704 1 91.12 124 ILE A CA 1
ATOM 933 C C . ILE A 1 124 ? 1.42 -15.102 2.053 1 91.12 124 ILE A C 1
ATOM 935 O O . ILE A 1 124 ? 1.668 -13.898 2.201 1 91.12 124 ILE A O 1
ATOM 939 N N . ILE A 1 125 ? 1.582 -15.953 2.967 1 91.31 125 ILE A N 1
ATOM 940 C CA . ILE A 1 125 ? 1.996 -15.562 4.309 1 91.31 125 ILE A CA 1
ATOM 941 C C . ILE A 1 125 ? 3.379 -14.914 4.254 1 91.31 125 ILE A C 1
ATOM 943 O O . ILE A 1 125 ? 3.602 -13.859 4.848 1 91.31 125 ILE A O 1
ATOM 947 N N . LEU A 1 126 ? 4.258 -15.523 3.512 1 92.25 126 LEU A N 1
ATOM 948 C CA . LEU A 1 126 ? 5.609 -14.992 3.385 1 92.25 126 LEU A CA 1
ATOM 949 C C . LEU A 1 126 ? 5.598 -13.656 2.654 1 92.25 126 LEU A C 1
ATOM 951 O O . LEU A 1 126 ? 6.309 -12.727 3.043 1 92.25 126 LEU A O 1
ATOM 955 N N . SER A 1 127 ? 4.812 -13.609 1.638 1 92.94 127 SER A N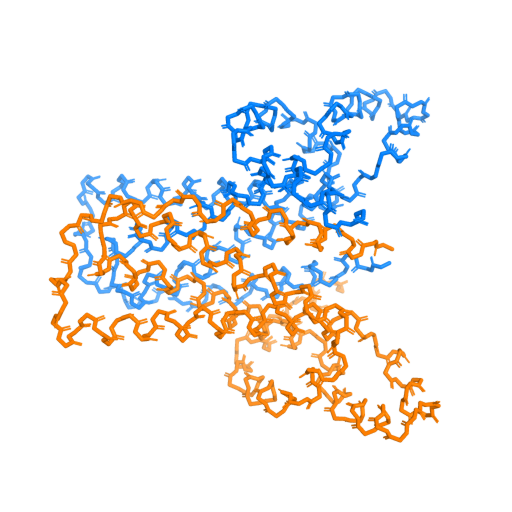 1
ATOM 956 C CA . SER A 1 127 ? 4.738 -12.367 0.879 1 92.94 127 SER A CA 1
ATOM 957 C C . SER A 1 127 ? 4.207 -11.227 1.74 1 92.94 127 SER A C 1
ATOM 959 O O . SER A 1 127 ? 4.77 -10.125 1.746 1 92.94 127 SER A O 1
ATOM 961 N N . VAL A 1 128 ? 3.15 -11.492 2.467 1 91.25 128 VAL A N 1
ATOM 962 C CA . VAL A 1 128 ? 2.561 -10.477 3.336 1 91.25 128 VAL A CA 1
ATOM 963 C C . VAL A 1 128 ? 3.588 -10.023 4.367 1 91.25 128 VAL A C 1
ATOM 965 O O . VAL A 1 128 ? 3.77 -8.82 4.582 1 91.25 128 VAL A O 1
ATOM 968 N N . THR A 1 129 ? 4.254 -10.914 4.887 1 91.31 129 THR A N 1
ATOM 969 C CA . THR A 1 129 ? 5.23 -10.617 5.926 1 91.31 129 THR A CA 1
ATOM 970 C C . THR A 1 129 ? 6.398 -9.812 5.355 1 91.31 129 THR A C 1
ATOM 972 O O . THR A 1 129 ? 6.766 -8.766 5.898 1 91.31 129 THR A O 1
ATOM 975 N N . PHE A 1 130 ? 6.902 -10.242 4.254 1 92.25 130 PHE A N 1
ATOM 976 C CA . PHE A 1 130 ? 8.055 -9.594 3.646 1 92.25 130 PHE A CA 1
ATOM 977 C C . PHE A 1 130 ? 7.676 -8.219 3.1 1 92.25 130 PHE A C 1
ATOM 979 O O . PHE A 1 130 ? 8.406 -7.246 3.283 1 92.25 130 PHE A O 1
ATOM 986 N N . VAL A 1 131 ? 6.535 -8.156 2.488 1 90.44 131 VAL A N 1
ATOM 987 C CA . VAL A 1 131 ? 6.109 -6.891 1.899 1 90.44 131 VAL A CA 1
ATOM 988 C C . VAL A 1 131 ? 5.812 -5.879 3.006 1 90.44 131 VAL A C 1
ATOM 990 O O . VAL A 1 131 ? 6.254 -4.73 2.939 1 90.44 131 VAL A O 1
ATOM 993 N N . LEU A 1 132 ? 5.094 -6.266 3.936 1 87.69 132 LEU A N 1
ATOM 994 C CA . LEU A 1 132 ? 4.723 -5.34 5 1 87.69 132 LEU A CA 1
ATOM 995 C C . LEU A 1 132 ? 5.953 -4.859 5.758 1 87.69 132 LEU A C 1
ATOM 997 O O . LEU A 1 132 ? 6.113 -3.66 5.996 1 87.69 132 LEU A O 1
ATOM 1001 N N . ALA A 1 133 ? 6.824 -5.723 6.074 1 89.69 133 ALA A N 1
ATOM 1002 C CA . ALA A 1 133 ? 7.984 -5.379 6.891 1 89.69 133 ALA A CA 1
ATOM 1003 C C . ALA A 1 133 ? 9.062 -4.691 6.055 1 89.69 133 ALA A C 1
ATOM 1005 O O . ALA A 1 133 ? 9.438 -3.551 6.332 1 89.69 133 ALA A O 1
ATOM 1006 N N . PHE A 1 134 ? 9.453 -5.324 4.992 1 92.06 134 PHE A N 1
ATOM 1007 C CA . PHE A 1 134 ? 10.633 -4.875 4.266 1 92.06 134 PHE A CA 1
ATOM 1008 C C . PHE A 1 134 ? 10.234 -4.094 3.018 1 92.06 134 PHE A C 1
ATOM 1010 O O . PHE A 1 134 ? 11.047 -3.365 2.449 1 92.06 134 PHE A O 1
ATOM 1017 N N . GLY A 1 135 ? 9.023 -4.297 2.613 1 90.12 135 GLY A N 1
ATOM 1018 C CA . GLY A 1 135 ? 8.562 -3.621 1.411 1 90.12 135 GLY A CA 1
ATOM 1019 C C . GLY A 1 135 ? 7.875 -2.301 1.696 1 90.12 135 GLY A C 1
ATOM 1020 O O . GLY A 1 135 ? 7.699 -1.479 0.794 1 90.12 135 GLY A O 1
ATOM 1021 N N . GLU A 1 136 ? 7.5 -2.131 2.926 1 86.75 136 GLU A N 1
ATOM 1022 C CA . GLU A 1 136 ? 6.684 -0.95 3.188 1 86.75 136 GLU A CA 1
ATOM 1023 C C . GLU A 1 136 ? 7.062 -0.298 4.516 1 86.75 136 GLU A C 1
ATOM 1025 O O . GLU A 1 136 ? 7.754 0.722 4.535 1 86.75 136 GLU A O 1
ATOM 1030 N N . VAL A 1 137 ? 6.863 -0.929 5.598 1 83.5 137 VAL A N 1
ATOM 1031 C CA . VAL A 1 137 ? 6.859 -0.305 6.914 1 83.5 137 VAL A CA 1
ATOM 1032 C C . VAL A 1 137 ? 8.281 0.112 7.293 1 83.5 137 VAL A C 1
ATOM 1034 O O . VAL A 1 137 ? 8.516 1.265 7.664 1 83.5 137 VAL A O 1
ATOM 1037 N N . ILE A 1 138 ? 9.195 -0.753 7.227 1 89.56 138 ILE A N 1
ATOM 1038 C CA . ILE A 1 138 ? 10.555 -0.466 7.648 1 89.56 138 ILE A CA 1
ATOM 1039 C C . ILE A 1 138 ? 11.164 0.599 6.738 1 89.56 138 ILE A C 1
ATOM 1041 O O . ILE A 1 138 ? 11.664 1.619 7.215 1 89.56 138 ILE A O 1
ATOM 1045 N N . PRO A 1 139 ? 11.062 0.385 5.52 1 91.94 139 PRO A N 1
ATOM 1046 C CA . PRO A 1 139 ? 11.617 1.414 4.637 1 91.94 139 PRO A CA 1
ATOM 1047 C C . PRO A 1 139 ? 10.953 2.775 4.824 1 91.94 139 PRO A C 1
ATOM 1049 O O . PRO A 1 139 ? 11.625 3.809 4.77 1 91.94 139 PRO A O 1
ATOM 1052 N N . GLN A 1 140 ? 9.688 2.814 5.043 1 85.69 140 GLN A N 1
ATOM 1053 C CA . GLN A 1 140 ? 8.992 4.078 5.266 1 85.69 140 GLN A CA 1
ATOM 1054 C C . GLN A 1 140 ? 9.469 4.746 6.555 1 85.69 140 GLN A C 1
ATOM 1056 O O . GLN A 1 140 ? 9.648 5.965 6.594 1 85.69 140 GLN A O 1
ATOM 1061 N N . ALA A 1 141 ? 9.633 3.961 7.566 1 84.19 141 ALA A N 1
ATOM 1062 C CA . ALA A 1 141 ? 10.133 4.5 8.828 1 84.19 141 ALA A CA 1
ATOM 1063 C C . ALA A 1 141 ? 11.516 5.113 8.656 1 84.19 141 ALA A C 1
ATOM 1065 O O . ALA A 1 141 ? 11.797 6.195 9.18 1 84.19 141 ALA A O 1
ATOM 1066 N N . ILE A 1 142 ? 12.32 4.5 7.91 1 89.94 142 ILE A N 1
ATOM 1067 C CA . ILE A 1 142 ? 13.688 4.969 7.68 1 89.94 142 ILE A CA 1
ATOM 1068 C C . ILE A 1 142 ? 13.656 6.262 6.871 1 89.94 142 ILE A C 1
ATOM 1070 O O . ILE A 1 142 ? 14.344 7.23 7.215 1 89.94 142 ILE A O 1
ATOM 1074 N N . CYS A 1 143 ? 12.836 6.371 5.945 1 90.56 143 CYS A N 1
ATOM 1075 C CA . CYS A 1 143 ? 12.828 7.52 5.047 1 90.56 143 CYS A CA 1
ATOM 1076 C C . CYS A 1 143 ? 12.086 8.695 5.668 1 90.56 143 CYS A C 1
ATOM 1078 O O . CYS A 1 143 ? 12.227 9.828 5.211 1 90.56 143 CYS A O 1
ATOM 1080 N N . THR A 1 144 ? 11.25 8.406 6.641 1 85.12 144 THR A N 1
ATOM 1081 C CA . THR A 1 144 ? 10.641 9.5 7.383 1 85.12 144 THR A CA 1
ATOM 1082 C C . THR A 1 144 ? 11.695 10.297 8.148 1 85.12 144 THR A C 1
ATOM 1084 O O . THR A 1 144 ? 11.602 11.516 8.273 1 85.12 144 THR A O 1
ATOM 1087 N N . ARG A 1 145 ? 12.68 9.641 8.555 1 88.19 145 ARG A N 1
ATOM 1088 C CA . ARG A 1 145 ? 13.727 10.273 9.352 1 88.19 145 ARG A CA 1
ATOM 1089 C C . ARG A 1 145 ? 14.867 10.75 8.469 1 88.19 145 ARG A C 1
ATOM 1091 O O . ARG A 1 145 ? 15.438 11.82 8.711 1 88.19 145 ARG A O 1
ATOM 1098 N N . TYR A 1 146 ? 15.133 10.016 7.418 1 93.56 146 TYR A N 1
ATOM 1099 C CA . TYR A 1 146 ? 16.281 10.32 6.586 1 93.56 146 TYR A CA 1
ATOM 1100 C C . TYR A 1 146 ? 15.875 10.523 5.133 1 93.56 146 TYR A C 1
ATOM 1102 O O . TYR A 1 146 ? 16.594 10.133 4.211 1 93.56 146 TYR A O 1
ATOM 1110 N N . GLY A 1 147 ? 14.734 11.07 5.012 1 92.12 147 GLY A N 1
ATOM 1111 C CA . GLY A 1 147 ? 14.172 11.234 3.68 1 92.12 147 GLY A CA 1
ATOM 1112 C C . GLY A 1 147 ? 15.055 12.047 2.754 1 92.12 147 GLY A C 1
ATOM 1113 O O . GLY A 1 147 ? 15.227 11.695 1.584 1 92.12 147 GLY A O 1
ATOM 1114 N N . LEU A 1 148 ? 15.633 13.117 3.27 1 94 148 LEU A N 1
ATOM 1115 C CA . LEU A 1 148 ? 16.469 14.008 2.467 1 94 148 LEU A CA 1
ATOM 1116 C C . LEU A 1 148 ? 17.719 13.289 1.979 1 94 148 LEU A C 1
ATOM 1118 O O . LEU A 1 148 ? 18.031 13.32 0.789 1 94 148 LEU A O 1
ATOM 1122 N N . ALA A 1 149 ? 18.375 12.648 2.855 1 95.56 149 ALA A N 1
ATOM 1123 C CA . ALA A 1 149 ? 19.641 11.969 2.531 1 95.56 149 ALA A CA 1
ATOM 1124 C C . ALA A 1 149 ? 19.391 10.797 1.584 1 95.56 149 ALA A C 1
ATOM 1126 O O . ALA A 1 149 ? 20.078 10.656 0.574 1 95.56 149 ALA A O 1
ATOM 1127 N N . VAL A 1 150 ? 18.422 10.008 1.872 1 95.75 150 VAL A N 1
ATOM 1128 C CA . VAL A 1 150 ? 18.141 8.828 1.063 1 95.75 150 VAL A CA 1
ATOM 1129 C C . VAL A 1 150 ? 17.641 9.258 -0.312 1 95.75 150 VAL A C 1
ATOM 1131 O O . VAL A 1 150 ? 18.047 8.695 -1.332 1 95.75 150 VAL A O 1
ATOM 1134 N N . GLY A 1 151 ? 16.703 10.203 -0.308 1 95.44 151 GLY A N 1
ATOM 1135 C CA . GLY A 1 151 ? 16.188 10.727 -1.564 1 95.44 151 GLY A CA 1
ATOM 1136 C C . GLY A 1 151 ? 17.281 11.266 -2.475 1 95.44 151 GLY A C 1
ATOM 1137 O O . GLY A 1 151 ? 17.266 11 -3.68 1 95.44 151 GLY A O 1
ATOM 1138 N N . ALA A 1 152 ? 18.188 11.977 -1.876 1 96.06 152 ALA A N 1
ATOM 1139 C CA . ALA A 1 152 ? 19.25 12.578 -2.66 1 96.06 152 ALA A CA 1
ATOM 1140 C C . ALA A 1 152 ? 20.172 11.508 -3.238 1 96.06 152 ALA A C 1
ATOM 1142 O O . ALA A 1 152 ? 20.609 11.609 -4.391 1 96.06 152 ALA A O 1
ATOM 1143 N N . ASN A 1 153 ? 20.469 10.508 -2.469 1 95.88 153 ASN A N 1
ATOM 1144 C CA . ASN A 1 153 ? 21.375 9.445 -2.902 1 95.88 153 ASN A CA 1
ATOM 1145 C C . ASN A 1 153 ? 20.75 8.602 -4.016 1 95.88 153 ASN A C 1
ATOM 1147 O O . ASN A 1 153 ? 21.453 8.023 -4.832 1 95.88 153 ASN A O 1
ATOM 1151 N N . LEU A 1 154 ? 19.453 8.594 -4.02 1 96.44 154 LEU A N 1
ATOM 1152 C CA . LEU A 1 154 ? 18.766 7.762 -4.996 1 96.44 154 LEU A CA 1
ATOM 1153 C C . LEU A 1 154 ? 18.062 8.617 -6.043 1 96.44 154 LEU A C 1
ATOM 1155 O O . LEU A 1 154 ? 17.203 8.125 -6.773 1 96.44 154 LEU A O 1
ATOM 1159 N N . ALA A 1 155 ? 18.422 9.867 -6.117 1 95.25 155 ALA A N 1
ATOM 1160 C CA . ALA A 1 155 ? 17.781 10.797 -7.047 1 95.25 155 ALA A CA 1
ATOM 1161 C C . ALA A 1 155 ? 18 10.359 -8.492 1 95.25 155 ALA A C 1
ATOM 1163 O O . ALA A 1 155 ? 17.094 10.477 -9.32 1 95.25 155 ALA A O 1
ATOM 1164 N N . GLY A 1 156 ? 19.156 9.867 -8.734 1 95 156 GLY A N 1
ATOM 1165 C CA . GLY A 1 156 ? 19.453 9.398 -10.078 1 95 156 GLY A CA 1
ATOM 1166 C C . GLY A 1 156 ? 18.594 8.227 -10.5 1 95 156 GLY A C 1
ATOM 1167 O O . GLY A 1 156 ? 18.078 8.203 -11.625 1 95 156 GLY A O 1
ATOM 1168 N N . LEU A 1 157 ? 18.344 7.363 -9.609 1 96.25 157 LEU A N 1
ATOM 1169 C CA . LEU A 1 157 ? 17.5 6.207 -9.883 1 96.25 157 LEU A CA 1
ATOM 1170 C C . LEU A 1 157 ? 16.062 6.641 -10.133 1 96.25 157 LEU A C 1
ATOM 1172 O O . LEU A 1 157 ? 15.414 6.168 -11.07 1 96.25 157 LEU A O 1
ATOM 1176 N N . VAL A 1 158 ? 15.602 7.512 -9.289 1 96.25 158 VAL A N 1
ATOM 1177 C CA . VAL A 1 158 ? 14.234 8.008 -9.406 1 96.25 158 VAL A CA 1
ATOM 1178 C C . VAL A 1 158 ? 14.047 8.703 -10.75 1 96.25 158 VAL A C 1
ATOM 1180 O O . VAL A 1 158 ? 13.031 8.516 -11.422 1 96.25 158 VAL A O 1
ATOM 1183 N N . TRP A 1 159 ? 15.086 9.383 -11.148 1 94.62 159 TRP A N 1
ATOM 1184 C CA . TRP A 1 159 ? 15.031 10.094 -12.422 1 94.62 159 TRP A CA 1
ATOM 1185 C C . TRP A 1 159 ? 14.914 9.117 -13.586 1 94.62 159 TRP A C 1
ATOM 1187 O O . TRP A 1 159 ? 14.117 9.336 -14.508 1 94.62 159 TRP A O 1
ATOM 1197 N N . ILE A 1 160 ? 15.633 8.133 -13.555 1 95.75 160 ILE A N 1
ATOM 1198 C CA . ILE A 1 160 ? 15.602 7.121 -14.602 1 95.75 160 ILE A CA 1
ATOM 1199 C C . ILE A 1 160 ? 14.227 6.453 -14.641 1 95.75 160 ILE A C 1
ATOM 1201 O O . ILE A 1 160 ? 13.664 6.25 -15.719 1 95.75 160 ILE A O 1
ATOM 1205 N N . LEU A 1 161 ? 13.68 6.156 -13.5 1 95.69 161 LEU A N 1
ATOM 1206 C CA . LEU A 1 161 ? 12.375 5.512 -13.422 1 95.69 161 LEU A CA 1
ATOM 1207 C C . LEU A 1 161 ? 11.281 6.43 -13.961 1 95.69 161 LEU A C 1
ATOM 1209 O O . LEU A 1 161 ? 10.336 5.965 -14.602 1 95.69 161 LEU A O 1
ATOM 1213 N N . MET A 1 162 ? 11.453 7.695 -13.68 1 93.62 162 MET A N 1
ATOM 1214 C CA . MET A 1 162 ? 10.469 8.656 -14.164 1 93.62 162 MET A CA 1
ATOM 1215 C C . MET A 1 162 ? 10.461 8.719 -15.688 1 93.62 162 MET A C 1
ATOM 1217 O O . MET A 1 162 ? 9.406 8.883 -16.297 1 93.62 162 MET A O 1
ATOM 1221 N N . ILE A 1 163 ? 11.594 8.555 -16.25 1 92.31 163 ILE A N 1
ATOM 1222 C CA . ILE A 1 163 ? 11.703 8.57 -17.703 1 92.31 163 ILE A CA 1
ATOM 1223 C C . ILE A 1 163 ? 11.07 7.301 -18.281 1 92.31 163 ILE A C 1
ATOM 1225 O O . ILE A 1 163 ? 10.32 7.363 -19.25 1 92.31 163 ILE A O 1
ATOM 1229 N N . ILE A 1 164 ? 11.305 6.262 -17.641 1 92.69 164 ILE A N 1
ATOM 1230 C CA . ILE A 1 164 ? 10.805 4.977 -18.109 1 92.69 164 ILE A CA 1
ATOM 1231 C C . ILE A 1 164 ? 9.281 4.926 -17.969 1 92.69 164 ILE A C 1
ATOM 1233 O O . ILE A 1 164 ? 8.586 4.41 -18.844 1 92.69 164 ILE A O 1
ATOM 1237 N N . CYS A 1 165 ? 8.781 5.406 -16.891 1 90.69 165 CYS A N 1
ATOM 1238 C CA . CYS A 1 165 ? 7.355 5.328 -16.609 1 90.69 165 CYS A CA 1
ATOM 1239 C C . CYS A 1 165 ? 6.609 6.508 -17.219 1 90.69 165 CYS A C 1
ATOM 1241 O O . CYS A 1 165 ? 5.395 6.633 -17.047 1 90.69 165 CYS A O 1
ATOM 1243 N N . TYR A 1 166 ? 7.25 7.316 -17.984 1 87.06 166 TYR A N 1
ATOM 1244 C CA . TYR A 1 166 ? 6.688 8.547 -18.516 1 87.06 166 TYR A CA 1
ATOM 1245 C C . TYR A 1 166 ? 5.445 8.266 -19.359 1 87.06 166 TYR A C 1
ATOM 1247 O O . TYR A 1 166 ? 4.438 8.969 -19.25 1 87.06 166 TYR A O 1
ATOM 1255 N N . PRO A 1 167 ? 5.484 7.23 -20.125 1 82 167 PRO A N 1
ATOM 1256 C CA . PRO A 1 167 ? 4.309 6.949 -20.953 1 82 167 PRO A CA 1
ATOM 1257 C C . PRO A 1 167 ? 3.07 6.609 -20.125 1 82 167 PRO A C 1
ATOM 1259 O O . PRO A 1 167 ? 1.943 6.855 -20.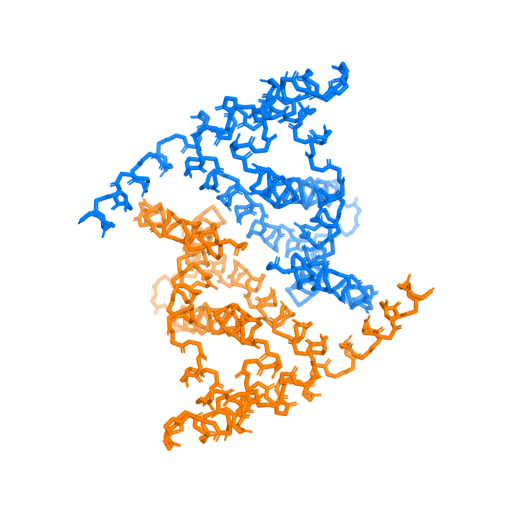562 1 82 167 PRO A O 1
ATOM 1262 N N . ILE A 1 168 ? 3.238 6.062 -19.016 1 78.06 168 ILE A N 1
ATOM 1263 C CA . ILE A 1 168 ? 2.125 5.664 -18.172 1 78.06 168 ILE A CA 1
ATOM 1264 C C . ILE A 1 168 ? 1.757 6.809 -17.219 1 78.06 168 ILE A C 1
ATOM 1266 O O . ILE A 1 168 ? 0.575 7.098 -17.016 1 78.06 168 ILE A O 1
ATOM 1270 N N . ALA A 1 169 ? 2.682 7.473 -16.828 1 72.25 169 ALA A N 1
ATOM 1271 C CA . ALA A 1 169 ? 2.504 8.5 -15.812 1 72.25 169 ALA A CA 1
ATOM 1272 C C . ALA A 1 169 ? 1.975 9.797 -16.422 1 72.25 169 ALA A C 1
ATOM 1274 O O . ALA A 1 169 ? 1.206 10.523 -15.797 1 72.25 169 ALA A O 1
ATOM 1275 N N . TYR A 1 170 ? 2.301 10.055 -17.672 1 67.06 170 TYR A N 1
ATOM 1276 C CA . TYR A 1 170 ? 1.944 11.312 -18.312 1 67.06 170 TYR A CA 1
ATOM 1277 C C . TYR A 1 170 ? 0.444 11.383 -18.578 1 67.06 170 TYR A C 1
ATOM 1279 O O . TYR A 1 170 ? -0.202 12.383 -18.25 1 67.06 170 TYR A O 1
ATOM 1287 N N . PRO A 1 171 ? -0.11 10.398 -19.078 1 64.19 171 PRO A N 1
ATOM 1288 C CA . PRO A 1 171 ? -1.556 10.453 -19.312 1 64.19 171 PRO A CA 1
ATOM 1289 C C . PRO A 1 171 ? -2.359 10.539 -18.016 1 64.19 171 PRO A C 1
ATOM 1291 O O . PRO A 1 171 ? -3.381 11.227 -17.969 1 64.19 171 PRO A O 1
ATOM 1294 N N . ILE A 1 172 ? -1.914 9.938 -17 1 60.03 172 ILE A N 1
ATOM 1295 C CA . ILE A 1 172 ? -2.615 9.938 -15.719 1 60.03 172 ILE A CA 1
ATOM 1296 C C . ILE A 1 172 ? -2.572 11.344 -15.109 1 60.03 172 ILE A C 1
ATOM 1298 O O . ILE A 1 172 ? -3.561 11.805 -14.531 1 60.03 172 ILE A O 1
ATOM 1302 N N . GLY A 1 173 ? -1.436 11.93 -15.25 1 56.5 173 GLY A N 1
ATOM 1303 C CA . GLY A 1 173 ? -1.286 13.297 -14.773 1 56.5 173 GLY A CA 1
ATOM 1304 C C . GLY A 1 173 ? -2.15 14.289 -15.523 1 56.5 173 GLY A C 1
ATOM 1305 O O . GLY A 1 173 ? -2.756 15.18 -14.914 1 56.5 173 GLY A O 1
ATOM 1306 N N . LYS A 1 174 ? -2.277 14.07 -16.766 1 57.81 174 LYS A N 1
ATOM 1307 C CA . LYS A 1 174 ? -3.07 14.969 -17.594 1 57.81 174 LYS A CA 1
ATOM 1308 C C . LYS A 1 174 ? -4.562 14.805 -17.312 1 57.81 174 LYS A C 1
ATOM 1310 O O . LYS A 1 174 ? -5.309 15.781 -17.281 1 57.81 174 LYS A O 1
ATOM 1315 N N . VAL A 1 175 ? -4.902 13.633 -17.062 1 54.19 175 VAL A N 1
ATOM 1316 C CA . VAL A 1 175 ? -6.312 13.359 -16.812 1 54.19 175 VAL A CA 1
ATOM 1317 C C . VAL A 1 175 ? -6.719 13.93 -15.461 1 54.19 175 VAL A C 1
ATOM 1319 O O . VAL A 1 175 ? -7.82 14.469 -15.312 1 54.19 175 VAL A O 1
ATOM 1322 N N . SER A 1 176 ? -5.855 13.742 -14.555 1 53.31 176 SER A N 1
ATOM 1323 C CA . SER A 1 176 ? -6.121 14.25 -13.211 1 53.31 176 SER A CA 1
ATOM 1324 C C . SER A 1 176 ? -6.184 15.773 -13.195 1 53.31 176 SER A C 1
ATOM 1326 O O . SER A 1 176 ? -6.941 16.359 -12.422 1 53.31 176 SER A O 1
ATOM 1328 N N . SER A 1 177 ? -5.285 16.344 -13.859 1 48.38 177 SER A N 1
ATOM 1329 C CA . SER A 1 177 ? -5.332 17.812 -13.953 1 48.38 177 SER A CA 1
ATOM 1330 C C . SER A 1 177 ? -6.637 18.281 -14.586 1 48.38 177 SER A C 1
ATOM 1332 O O . SER A 1 177 ? -7.184 19.312 -14.195 1 48.38 177 SER A O 1
ATOM 1334 N N . LYS A 1 178 ? -7.145 17.547 -15.492 1 44.88 178 LYS A N 1
ATOM 1335 C CA . LYS A 1 178 ? -8.391 17.922 -16.156 1 44.88 178 LYS A CA 1
ATOM 1336 C C . LYS A 1 178 ? -9.594 17.672 -15.242 1 44.88 178 LYS A C 1
ATOM 1338 O O . LYS A 1 178 ? -10.594 18.375 -15.312 1 44.88 178 LYS A O 1
ATOM 1343 N N . ALA A 1 179 ? -9.477 16.609 -14.461 1 42.78 179 ALA A N 1
ATOM 1344 C CA . ALA A 1 179 ? -10.594 16.281 -13.578 1 42.78 179 ALA A CA 1
ATOM 1345 C C . ALA A 1 179 ? -10.711 17.312 -12.453 1 42.78 179 ALA A C 1
ATOM 1347 O O . ALA A 1 179 ? -11.781 17.453 -11.844 1 42.78 179 ALA A O 1
ATOM 1348 N N . ILE A 1 180 ? -9.625 17.766 -11.945 1 37.62 180 ILE A N 1
ATOM 1349 C CA . ILE A 1 180 ? -9.648 18.781 -10.898 1 37.62 180 ILE A CA 1
ATOM 1350 C C . ILE A 1 180 ? -10.008 20.141 -11.5 1 37.62 180 ILE A C 1
ATOM 1352 O O . ILE A 1 180 ? -10.438 21.047 -10.789 1 37.62 180 ILE A O 1
ATOM 1356 N N . THR A 1 181 ? -9.867 20.312 -12.742 1 30.77 181 THR A N 1
ATOM 1357 C CA . THR A 1 181 ? -10.32 21.578 -13.32 1 30.77 181 THR A CA 1
ATOM 1358 C C . THR A 1 181 ? -11.789 21.5 -13.719 1 30.77 181 THR A C 1
ATOM 1360 O O . THR A 1 181 ? -12.227 20.516 -14.32 1 30.77 181 THR A O 1
ATOM 1363 N N . MET B 1 1 ? -1.158 18.688 6.852 1 25.84 1 MET B N 1
ATOM 1364 C CA . MET B 1 1 ? -0.386 17.625 6.207 1 25.84 1 MET B CA 1
ATOM 1365 C C . MET B 1 1 ? -1.229 16.891 5.172 1 25.84 1 MET B C 1
ATOM 1367 O O . MET B 1 1 ? -2.297 16.359 5.496 1 25.84 1 MET B O 1
ATOM 1371 N N . HIS B 1 2 ? -1.32 17.344 3.938 1 33.03 2 HIS B N 1
ATOM 1372 C CA . HIS B 1 2 ? -2.33 17.234 2.891 1 33.03 2 HIS B CA 1
ATOM 1373 C C . HIS B 1 2 ? -2.496 15.797 2.43 1 33.03 2 HIS B C 1
ATOM 1375 O O . HIS B 1 2 ? -1.521 15.148 2.037 1 33.03 2 HIS B O 1
ATOM 1381 N N . PRO B 1 3 ? -3.43 15.117 3.02 1 38.69 3 PRO B N 1
ATOM 1382 C CA . PRO B 1 3 ? -3.996 13.906 2.426 1 38.69 3 PRO B CA 1
ATOM 1383 C C . PRO B 1 3 ? -3.949 13.914 0.9 1 38.69 3 PRO B C 1
ATOM 1385 O O . PRO B 1 3 ? -4.344 12.938 0.259 1 38.69 3 PRO B O 1
ATOM 1388 N N . ILE B 1 4 ? -3.484 15.078 0.531 1 41.53 4 ILE B N 1
ATOM 1389 C CA . 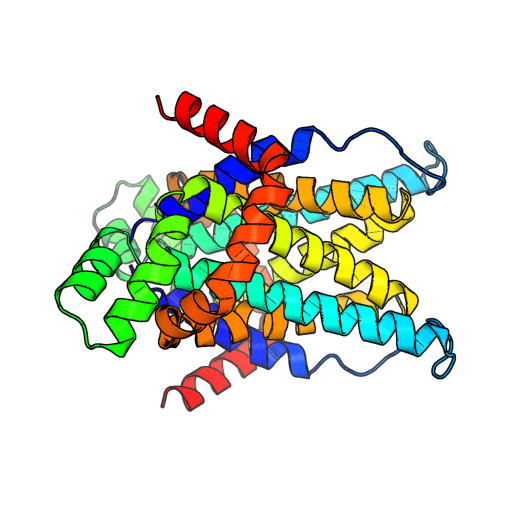ILE B 1 4 ? -3.549 15.375 -0.895 1 41.53 4 ILE B CA 1
ATOM 1390 C C . ILE B 1 4 ? -2.656 14.406 -1.666 1 41.53 4 ILE B C 1
ATOM 1392 O O . ILE B 1 4 ? -3.041 13.906 -2.727 1 41.53 4 ILE B O 1
ATOM 13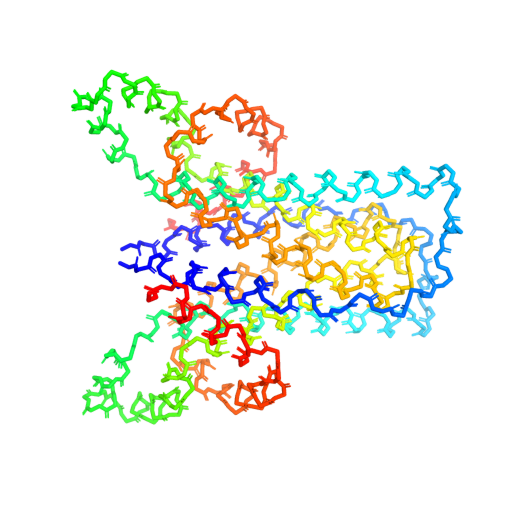96 N N . ASN B 1 5 ? -1.609 13.992 -0.883 1 46.5 5 ASN B N 1
ATOM 1397 C CA . ASN B 1 5 ? -0.629 13.266 -1.686 1 46.5 5 ASN B CA 1
ATOM 1398 C C . ASN B 1 5 ? -1.096 11.852 -1.989 1 46.5 5 ASN B C 1
ATOM 1400 O O . ASN B 1 5 ? -0.844 11.328 -3.078 1 46.5 5 ASN B O 1
ATOM 1404 N N . ALA B 1 6 ? -1.781 11.367 -0.959 1 45.12 6 ALA B N 1
ATOM 1405 C CA . ALA B 1 6 ? -2.314 10.023 -1.192 1 45.12 6 ALA B CA 1
ATOM 1406 C C . ALA B 1 6 ? -3.408 10.047 -2.254 1 45.12 6 ALA B C 1
ATOM 1408 O O . ALA B 1 6 ? -3.488 9.148 -3.094 1 45.12 6 ALA B O 1
ATOM 1409 N N . VAL B 1 7 ? -4.281 11.109 -2.125 1 45.44 7 VAL B N 1
ATOM 1410 C CA . VAL B 1 7 ? -5.371 11.266 -3.082 1 45.44 7 VAL B CA 1
ATOM 1411 C C . VAL B 1 7 ? -4.805 11.453 -4.488 1 45.44 7 VAL B C 1
ATOM 1413 O O . VAL B 1 7 ? -5.293 10.844 -5.445 1 45.44 7 VAL B O 1
ATOM 1416 N N . LEU B 1 8 ? -3.891 12.211 -4.543 1 45.97 8 LEU B N 1
ATOM 1417 C CA . LEU B 1 8 ? -3.256 12.453 -5.832 1 45.97 8 LEU B CA 1
ATOM 1418 C C . LEU B 1 8 ? -2.592 11.18 -6.355 1 45.97 8 LEU B C 1
ATOM 1420 O O . LEU B 1 8 ? -2.686 10.875 -7.547 1 45.97 8 LEU B O 1
ATOM 1424 N N . ALA B 1 9 ? -2.076 10.547 -5.395 1 47.06 9 ALA B N 1
ATOM 1425 C CA . ALA B 1 9 ? -1.458 9.281 -5.781 1 47.06 9 ALA B CA 1
ATOM 1426 C C . ALA B 1 9 ? -2.5 8.297 -6.305 1 47.06 9 ALA B C 1
ATOM 1428 O O . ALA B 1 9 ? -2.271 7.617 -7.309 1 47.06 9 ALA B O 1
ATOM 1429 N N . ALA B 1 10 ? -3.588 8.352 -5.637 1 47.69 10 ALA B N 1
ATOM 1430 C CA . ALA B 1 10 ? -4.695 7.484 -6.023 1 47.69 10 ALA B CA 1
ATOM 1431 C C . ALA B 1 10 ? -5.203 7.832 -7.422 1 47.69 10 ALA B C 1
ATOM 1433 O O . ALA B 1 10 ? -5.457 6.938 -8.234 1 47.69 10 ALA B O 1
ATOM 1434 N N . ARG B 1 11 ? -5.461 9.031 -7.645 1 46.28 11 ARG B N 1
ATOM 1435 C CA . ARG B 1 11 ? -6.004 9.492 -8.914 1 46.28 11 ARG B CA 1
ATOM 1436 C C . ARG B 1 11 ? -5.066 9.148 -10.07 1 46.28 11 ARG B C 1
ATOM 1438 O O . ARG B 1 11 ? -5.52 8.727 -11.141 1 46.28 11 ARG B O 1
ATOM 1445 N N . MET B 1 12 ? -3.916 9.234 -9.945 1 45.69 12 MET B N 1
ATOM 1446 C CA . MET B 1 12 ? -2.912 8.992 -10.977 1 45.69 12 MET B CA 1
ATOM 1447 C C . MET B 1 12 ? -2.793 7.5 -11.281 1 45.69 12 MET B C 1
ATOM 1449 O O . MET B 1 12 ? -2.652 7.109 -12.438 1 45.69 12 MET B O 1
ATOM 1453 N N . LEU B 1 13 ? -2.953 6.777 -10.375 1 44.69 13 LEU B N 1
ATOM 1454 C CA . LEU B 1 13 ? -2.854 5.332 -10.523 1 44.69 13 LEU B CA 1
ATOM 1455 C C . LEU B 1 13 ? -4.043 4.781 -11.305 1 44.69 13 LEU B C 1
ATOM 1457 O O . LEU B 1 13 ? -3.889 3.867 -12.117 1 44.69 13 LEU B O 1
ATOM 1461 N N . PHE B 1 14 ? -5.152 5.316 -11.148 1 45.22 14 PHE B N 1
ATOM 1462 C CA . PHE B 1 14 ? -6.344 4.875 -11.859 1 45.22 14 PHE B CA 1
ATOM 1463 C C . PHE B 1 14 ? -6.156 5.027 -13.367 1 45.22 14 PHE B C 1
ATOM 1465 O O . PHE B 1 14 ? -6.559 4.152 -14.141 1 45.22 14 PHE B O 1
ATOM 1472 N N . ASN B 1 15 ? -5.676 5.984 -13.852 1 44.25 15 ASN B N 1
ATOM 1473 C CA . ASN B 1 15 ? -5.523 6.219 -15.281 1 44.25 15 ASN B CA 1
ATOM 1474 C C . ASN B 1 15 ? -4.547 5.23 -15.914 1 44.25 15 ASN B C 1
ATOM 1476 O O . ASN B 1 15 ? -4.766 4.762 -17.031 1 44.25 15 ASN B O 1
ATOM 1480 N N . THR B 1 16 ? -3.6 4.863 -15.344 1 40.19 16 THR B N 1
ATOM 1481 C CA . THR B 1 16 ? -2.588 3.961 -15.883 1 40.19 16 THR B CA 1
ATOM 1482 C C . THR B 1 16 ? -3.115 2.531 -15.938 1 40.19 16 THR B C 1
ATOM 1484 O O . THR B 1 16 ? -2.855 1.807 -16.906 1 40.19 16 THR B O 1
ATOM 1487 N N . ALA B 1 17 ? -3.775 2.051 -14.984 1 40.94 17 ALA B N 1
ATOM 1488 C CA . ALA B 1 17 ? -4.305 0.692 -14.93 1 40.94 17 ALA B CA 1
ATOM 1489 C C . ALA B 1 17 ? -5.16 0.385 -16.156 1 40.94 17 ALA B C 1
ATOM 1491 O O . ALA B 1 17 ? -5.133 -0.732 -16.672 1 40.94 17 ALA B O 1
ATOM 1492 N N . ALA B 1 18 ? -5.887 1.121 -16.828 1 37.56 18 ALA B N 1
ATOM 1493 C CA . ALA B 1 18 ? -6.812 0.913 -17.938 1 37.56 18 ALA B CA 1
ATOM 1494 C C . ALA B 1 18 ? -6.066 0.484 -19.203 1 37.56 18 ALA B C 1
ATOM 1496 O O . ALA B 1 18 ? -6.66 -0.099 -20.109 1 37.56 18 ALA B O 1
ATOM 1497 N N . SER B 1 19 ? -4.859 0.607 -19.438 1 33.5 19 SER B N 1
ATOM 1498 C CA . SER B 1 19 ? -4.215 0.362 -20.734 1 33.5 19 SER B CA 1
ATOM 1499 C C . SER B 1 19 ? -3.697 -1.069 -20.828 1 33.5 19 SER B C 1
ATOM 1501 O O . SER B 1 19 ? -3.215 -1.493 -21.875 1 33.5 19 SER B O 1
ATOM 1503 N N . VAL B 1 20 ? -3.533 -1.861 -19.922 1 34.91 20 VAL B N 1
ATOM 1504 C CA . VAL B 1 20 ? -2.766 -3.102 -19.953 1 34.91 20 VAL B CA 1
ATOM 1505 C C . VAL B 1 20 ? -3.666 -4.258 -20.375 1 34.91 20 VAL B C 1
ATOM 1507 O O . VAL B 1 20 ? -3.236 -5.414 -20.406 1 34.91 20 VAL B O 1
ATOM 1510 N N . SER B 1 21 ? -4.781 -4.395 -21 1 31.02 21 SER B N 1
ATOM 1511 C CA . SER B 1 21 ? -5.715 -5.5 -21.172 1 31.02 21 SER B CA 1
ATOM 1512 C C . SER B 1 21 ? -5.242 -6.445 -22.281 1 31.02 21 SER B C 1
ATOM 1514 O O . SER B 1 21 ? -5.93 -7.41 -22.609 1 31.02 21 SER B O 1
ATOM 1516 N N . GLU B 1 22 ? -4.199 -6.473 -23.062 1 31.33 22 GLU B N 1
ATOM 1517 C CA . GLU B 1 22 ? -4.297 -7.277 -24.266 1 31.33 22 GLU B CA 1
ATOM 1518 C C . GLU B 1 22 ? -3.912 -8.727 -24 1 31.33 22 GLU B C 1
ATOM 1520 O O . GLU B 1 22 ? -4.57 -9.648 -24.484 1 31.33 22 GLU B O 1
ATOM 1525 N N . SER B 1 23 ? -2.633 -9.18 -23.844 1 33.66 23 SER B N 1
ATOM 1526 C CA . SER B 1 23 ? -2.162 -10.469 -24.328 1 33.66 23 SER B CA 1
ATOM 1527 C C . SER B 1 23 ? -2.365 -11.562 -23.281 1 33.66 23 SER B C 1
ATOM 1529 O O . SER B 1 23 ? -1.693 -11.57 -22.25 1 33.66 23 SER B O 1
ATOM 1531 N N . VAL B 1 24 ? -3.502 -12.141 -23.094 1 40 24 VAL B N 1
ATOM 1532 C CA . VAL B 1 24 ? -4.016 -13.117 -22.156 1 40 24 VAL B CA 1
ATOM 1533 C C . VAL B 1 24 ? -3.412 -14.492 -22.438 1 40 24 VAL B C 1
ATOM 1535 O O . VAL B 1 24 ? -3.637 -15.055 -23.516 1 40 24 VAL B O 1
ATOM 1538 N N . GLY B 1 25 ? -2.25 -14.828 -22.188 1 41.59 25 GLY B N 1
ATOM 1539 C CA . GLY B 1 25 ? -1.743 -16.172 -22.438 1 41.59 25 GLY B CA 1
ATOM 1540 C C . GLY B 1 25 ? -2.533 -17.25 -21.703 1 41.59 25 GLY B C 1
ATOM 1541 O O . GLY B 1 25 ? -3.467 -16.938 -20.969 1 41.59 25 GLY B O 1
ATOM 1542 N N . GLU B 1 26 ? -1.987 -18.719 -21.562 1 52.22 26 GLU B N 1
ATOM 1543 C CA . GLU B 1 26 ? -2.576 -20.047 -21.438 1 52.22 26 GLU B CA 1
ATOM 1544 C C . GLU B 1 26 ? -3.098 -20.297 -20.031 1 52.22 26 GLU B C 1
ATOM 1546 O O . GLU B 1 26 ? -2.354 -20.766 -19.156 1 52.22 26 GLU B O 1
ATOM 1551 N N . GLY B 1 27 ? -3.539 -19.375 -19.234 1 54.81 27 GLY B N 1
ATOM 1552 C CA . GLY B 1 27 ? -4.203 -19.703 -17.984 1 54.81 27 GLY B CA 1
ATOM 1553 C C . GLY B 1 27 ? -5.355 -20.672 -18.156 1 54.81 27 GLY B C 1
ATOM 1554 O O . GLY B 1 27 ? -5.508 -21.281 -19.219 1 54.81 27 GLY B O 1
ATOM 1555 N N . ILE B 1 28 ? -6.039 -21.156 -17.062 1 60.41 28 ILE B N 1
ATOM 1556 C CA . ILE B 1 28 ? -7.238 -22 -17.062 1 60.41 28 ILE B CA 1
ATOM 1557 C C . ILE B 1 28 ? -8.156 -21.562 -18.203 1 60.41 28 ILE B C 1
ATOM 1559 O O . ILE B 1 28 ? -8.312 -20.375 -18.469 1 60.41 28 ILE B O 1
ATOM 1563 N N . PRO B 1 29 ? -8.352 -22.594 -19.016 1 62.91 29 PRO B N 1
ATOM 1564 C CA . PRO B 1 29 ? -9.164 -22.266 -20.188 1 62.91 29 PRO B CA 1
ATOM 1565 C C . PRO B 1 29 ? -10.352 -21.359 -19.844 1 62.91 29 PRO B C 1
ATOM 1567 O O . PRO B 1 29 ? -11.016 -21.578 -18.828 1 62.91 29 PRO B O 1
ATOM 1570 N N . PHE B 1 30 ? -10.352 -20.359 -20.578 1 65.5 30 PHE B N 1
ATOM 1571 C CA . PHE B 1 30 ? -11.484 -19.438 -20.5 1 65.5 30 PHE B CA 1
ATOM 1572 C C . PHE B 1 30 ? -12.797 -20.188 -20.688 1 65.5 30 PHE B C 1
ATOM 1574 O O . PHE B 1 30 ? -12.922 -21.016 -21.578 1 65.5 30 PHE B O 1
ATOM 1581 N N . GLY B 1 31 ? -13.617 -20.109 -19.594 1 67.56 31 GLY B N 1
ATOM 1582 C CA . GLY B 1 31 ? -14.93 -20.719 -19.719 1 67.56 31 GLY B CA 1
ATOM 1583 C C . GLY B 1 31 ? -15.148 -21.875 -18.766 1 67.56 31 GLY B C 1
ATOM 1584 O O . GLY B 1 31 ? -16.281 -22.312 -18.578 1 67.56 31 GLY B O 1
ATOM 1585 N N . SER B 1 32 ? -14.156 -22.453 -18.328 1 75.31 32 SER B N 1
ATOM 1586 C CA . SER B 1 32 ? -14.336 -23.531 -17.375 1 75.31 32 SER B CA 1
ATOM 1587 C C . SER B 1 32 ? -14.852 -23.031 -16.047 1 75.31 32 SER B C 1
ATOM 1589 O O . SER B 1 32 ? -14.695 -21.844 -15.719 1 75.31 32 SER B O 1
ATOM 1591 N N . PRO B 1 33 ? -15.719 -23.812 -15.422 1 81.75 33 PRO B N 1
ATOM 1592 C CA . PRO B 1 33 ? -16.25 -23.422 -14.117 1 81.75 33 PRO B CA 1
ATOM 1593 C C . PRO B 1 33 ? -15.164 -22.969 -13.148 1 81.75 33 PRO B C 1
ATOM 1595 O O . PRO B 1 33 ? -15.391 -22.047 -12.352 1 81.75 33 PRO B O 1
ATOM 1598 N N . TRP B 1 34 ? -14.078 -23.531 -13.281 1 79.38 34 TRP B N 1
ATOM 1599 C CA . TRP B 1 34 ? -12.969 -23.156 -12.398 1 79.38 34 TRP B CA 1
ATOM 1600 C C . TRP B 1 34 ? -12.484 -21.75 -12.703 1 79.38 34 TRP B C 1
ATOM 1602 O O . TRP B 1 34 ? -12.078 -21.016 -11.789 1 79.38 34 TRP B O 1
ATOM 1612 N N . TRP B 1 35 ? -12.656 -21.375 -13.906 1 83.19 35 TRP B N 1
ATOM 1613 C CA . TRP B 1 35 ? -12.273 -20.016 -14.289 1 83.19 35 TRP B CA 1
ATOM 1614 C C . TRP B 1 35 ? -13.141 -18.984 -13.594 1 83.19 35 TRP B C 1
ATOM 1616 O O . TRP B 1 35 ? -12.641 -17.969 -13.086 1 83.19 35 TRP B O 1
ATOM 1626 N N . PHE B 1 36 ? -14.375 -19.281 -13.516 1 86.19 36 PHE B N 1
ATOM 1627 C CA . PHE B 1 36 ? -15.32 -18.359 -12.898 1 86.19 36 PHE B CA 1
ATOM 1628 C C . PHE B 1 36 ? -15.094 -18.281 -11.398 1 86.19 36 PHE B C 1
ATOM 1630 O O . PHE B 1 36 ? -15.266 -17.219 -10.789 1 86.19 36 PHE B O 1
ATOM 1637 N N . ILE B 1 37 ? -14.742 -19.359 -10.883 1 89.62 37 ILE B N 1
ATOM 1638 C CA . ILE B 1 37 ? -14.5 -19.375 -9.445 1 89.62 37 ILE B CA 1
ATOM 1639 C C . ILE B 1 37 ? -13.273 -18.531 -9.117 1 89.62 37 ILE B C 1
ATOM 1641 O O . ILE B 1 37 ? -13.32 -17.672 -8.219 1 89.62 37 ILE B O 1
ATOM 1645 N N . TYR B 1 38 ? -12.242 -18.703 -9.867 1 90.81 38 TYR B N 1
ATOM 1646 C CA . TYR B 1 38 ? -11.023 -17.938 -9.617 1 90.81 38 TYR B CA 1
ATOM 1647 C C . TYR B 1 38 ? -11.227 -16.453 -9.93 1 90.81 38 TYR B C 1
ATOM 1649 O O . TYR B 1 38 ? -10.688 -15.594 -9.242 1 90.81 38 TYR B O 1
ATOM 1657 N N . ALA B 1 39 ? -12.023 -16.25 -10.914 1 91.31 39 ALA B N 1
ATOM 1658 C CA . ALA B 1 39 ? -12.352 -14.859 -11.242 1 91.31 39 ALA B CA 1
ATOM 1659 C C . ALA B 1 39 ? -13.172 -14.211 -10.133 1 91.31 39 ALA B C 1
ATOM 1661 O O . ALA B 1 39 ? -12.961 -13.047 -9.797 1 91.31 39 ALA B O 1
ATOM 1662 N N . GLY B 1 40 ? -14.102 -14.984 -9.656 1 93.94 40 GLY B N 1
ATOM 1663 C CA . GLY B 1 40 ? -14.914 -14.5 -8.555 1 93.94 40 GLY B CA 1
ATOM 1664 C C . GLY B 1 40 ? -14.117 -14.227 -7.293 1 93.94 40 GLY B C 1
ATOM 1665 O O . GLY B 1 40 ? -14.312 -13.195 -6.637 1 93.94 40 GLY B O 1
ATOM 1666 N N . ILE B 1 41 ? -13.172 -15.078 -6.988 1 94.5 41 ILE B N 1
ATOM 1667 C CA . ILE B 1 41 ? -12.312 -14.906 -5.82 1 94.5 41 ILE B CA 1
ATOM 1668 C C . ILE B 1 41 ? -11.438 -13.664 -6 1 94.5 41 ILE B C 1
ATOM 1670 O O . ILE B 1 41 ? -11.266 -12.883 -5.066 1 94.5 41 ILE B O 1
ATOM 1674 N N . SER B 1 42 ? -10.969 -13.531 -7.223 1 94.69 42 SER B N 1
ATOM 1675 C CA . SER B 1 42 ? -10.141 -12.367 -7.504 1 94.69 42 SER B CA 1
ATOM 1676 C C . SER B 1 42 ? -10.922 -11.07 -7.324 1 94.69 42 SER B C 1
ATOM 1678 O O . SER B 1 42 ? -10.414 -10.102 -6.754 1 94.69 42 SER B O 1
ATOM 1680 N N . CYS B 1 43 ? -12.109 -11.023 -7.734 1 95.25 43 CYS B N 1
ATOM 1681 C CA . CYS B 1 43 ? -12.953 -9.852 -7.582 1 95.25 43 CYS B CA 1
ATOM 1682 C C . CYS B 1 43 ? -13.227 -9.555 -6.113 1 95.25 43 CYS B C 1
ATOM 1684 O O . CYS B 1 43 ? -13.172 -8.406 -5.68 1 95.25 43 CYS B O 1
ATOM 1686 N N . PHE B 1 44 ? -13.523 -10.625 -5.426 1 96.62 44 PHE B N 1
ATOM 1687 C CA . PHE B 1 44 ? -13.766 -10.477 -3.996 1 96.62 44 PHE B CA 1
ATOM 1688 C C . PHE B 1 44 ? -12.539 -9.914 -3.293 1 96.62 44 PHE B C 1
ATOM 1690 O O . PHE B 1 44 ? -12.648 -9.023 -2.445 1 96.62 44 PHE B O 1
ATOM 1697 N N . LEU B 1 45 ? -11.359 -10.391 -3.648 1 95.88 45 LEU B N 1
ATOM 1698 C CA . LEU B 1 45 ? -10.117 -9.977 -3.008 1 95.88 45 LEU B CA 1
ATOM 1699 C C . LEU B 1 45 ? -9.836 -8.508 -3.279 1 95.88 45 LEU B C 1
ATOM 1701 O O . LEU B 1 45 ? -9.422 -7.773 -2.377 1 95.88 45 LEU B O 1
ATOM 1705 N N . VAL B 1 46 ? -10.078 -8.086 -4.477 1 95 46 VAL B N 1
ATOM 1706 C CA . VAL B 1 46 ? -9.82 -6.695 -4.832 1 95 46 VAL B CA 1
ATOM 1707 C C . VAL B 1 46 ? -10.766 -5.781 -4.051 1 95 46 VAL B C 1
ATOM 1709 O O . VAL B 1 46 ? -10.344 -4.762 -3.506 1 95 46 VAL B O 1
ATOM 1712 N N . LEU B 1 47 ? -11.992 -6.125 -3.969 1 95.88 47 LEU B N 1
ATOM 1713 C CA . LEU B 1 47 ? -12.984 -5.32 -3.264 1 95.88 47 LEU B CA 1
ATOM 1714 C C . LEU B 1 47 ? -12.695 -5.293 -1.766 1 95.88 47 LEU B C 1
ATOM 1716 O O . LEU B 1 47 ? -12.828 -4.25 -1.122 1 95.88 47 LEU B O 1
ATOM 1720 N N . PHE B 1 48 ? -12.391 -6.445 -1.315 1 96.81 48 PHE B N 1
ATOM 1721 C CA . PHE B 1 48 ? -12.039 -6.527 0.097 1 96.81 48 PHE B CA 1
ATOM 1722 C C . PHE B 1 48 ? -10.828 -5.66 0.404 1 96.81 48 PHE B C 1
ATOM 1724 O O . PHE B 1 48 ? -10.82 -4.926 1.396 1 96.81 48 PHE B O 1
ATOM 1731 N N . ALA B 1 49 ? -9.789 -5.758 -0.446 1 94.69 49 ALA B N 1
ATOM 1732 C CA . ALA B 1 49 ? -8.594 -4.926 -0.289 1 94.69 49 ALA B CA 1
ATOM 1733 C C . ALA B 1 49 ? -8.945 -3.443 -0.341 1 94.69 49 ALA B C 1
ATOM 1735 O O . ALA B 1 49 ? -8.445 -2.65 0.458 1 94.69 49 ALA B O 1
ATOM 1736 N N . GLY B 1 50 ? -9.797 -3.102 -1.262 1 95.12 50 GLY B N 1
ATOM 1737 C CA . GLY B 1 50 ? -10.25 -1.725 -1.367 1 95.12 50 GLY B CA 1
ATOM 1738 C C . GLY B 1 50 ? -10.984 -1.244 -0.133 1 95.12 50 GLY B C 1
ATOM 1739 O O . GLY B 1 50 ? -10.781 -0.116 0.319 1 95.12 50 GLY B O 1
ATOM 1740 N N . MET B 1 51 ? -11.75 -2.09 0.362 1 96.5 51 MET B N 1
ATOM 1741 C CA . MET B 1 51 ? -12.492 -1.755 1.575 1 96.5 51 MET B CA 1
ATOM 1742 C C . MET B 1 51 ? -11.539 -1.518 2.744 1 96.5 51 MET B C 1
ATOM 1744 O O . MET B 1 51 ? -11.688 -0.541 3.48 1 96.5 51 MET B O 1
ATOM 1748 N N . MET B 1 52 ? -10.586 -2.336 2.832 1 94.81 52 MET B N 1
ATOM 1749 C CA . MET B 1 52 ? -9.625 -2.211 3.924 1 94.81 52 MET B CA 1
ATOM 1750 C C . MET B 1 52 ? -8.766 -0.964 3.752 1 94.81 52 MET B C 1
ATOM 1752 O O . MET B 1 52 ? -8.508 -0.243 4.719 1 94.81 52 MET B O 1
ATOM 1756 N N . SER B 1 53 ? -8.312 -0.723 2.566 1 91.31 53 SER B N 1
ATOM 1757 C CA . SER B 1 53 ? -7.48 0.442 2.301 1 91.31 53 SER B CA 1
ATOM 1758 C C . SER B 1 53 ? -8.258 1.739 2.506 1 91.31 53 SER B C 1
ATOM 1760 O O . SER B 1 53 ? -7.754 2.676 3.133 1 91.31 53 SER B O 1
ATOM 1762 N N . GLY B 1 54 ? -9.453 1.789 1.964 1 91.81 54 GLY B N 1
ATOM 1763 C CA . GLY B 1 54 ? -10.312 2.941 2.184 1 91.81 54 GLY B CA 1
ATOM 1764 C C . GLY B 1 54 ? -10.602 3.199 3.65 1 91.81 54 GLY B C 1
ATOM 1765 O O . GLY B 1 54 ? -10.516 4.336 4.113 1 91.81 54 GLY B O 1
ATOM 1766 N N . LEU B 1 55 ? -10.891 2.203 4.332 1 93.19 55 LEU B N 1
ATOM 1767 C CA . LEU B 1 55 ? -11.203 2.326 5.754 1 93.19 55 LEU B CA 1
ATOM 1768 C C . LEU B 1 55 ? -9.977 2.773 6.543 1 93.19 55 LEU B C 1
ATOM 1770 O O . LEU B 1 55 ? -10.102 3.52 7.52 1 93.19 55 LEU B O 1
ATOM 1774 N N . THR B 1 56 ? -8.836 2.25 6.156 1 90.44 56 THR B N 1
ATOM 1775 C CA . THR B 1 56 ? -7.605 2.658 6.832 1 90.44 56 THR B CA 1
ATOM 1776 C C . THR B 1 56 ? -7.426 4.172 6.758 1 90.44 56 THR B C 1
ATOM 1778 O O . THR B 1 56 ? -7.266 4.832 7.789 1 90.44 56 THR B O 1
ATOM 1781 N N . LEU B 1 57 ? -7.527 4.691 5.578 1 85.31 57 LEU B N 1
ATOM 1782 C CA . LEU B 1 57 ? -7.383 6.133 5.41 1 85.31 57 LEU B CA 1
ATOM 1783 C C . LEU B 1 57 ? -8.57 6.871 6.02 1 85.31 57 LEU B C 1
ATOM 1785 O O . LEU B 1 57 ? -8.391 7.887 6.695 1 85.31 57 LEU B O 1
ATOM 1789 N N . GLY B 1 58 ? -9.719 6.418 5.816 1 88.06 58 GLY B N 1
ATOM 1790 C CA . GLY B 1 58 ? -10.93 7.07 6.301 1 88.06 58 GLY B CA 1
ATOM 1791 C C . GLY B 1 58 ? -11 7.141 7.812 1 88.06 58 GLY B C 1
ATOM 1792 O O . GLY B 1 58 ? -11.305 8.195 8.375 1 88.06 58 GLY B O 1
ATOM 1793 N N . LEU B 1 59 ? -10.719 6.098 8.469 1 89.75 59 LEU B N 1
ATOM 1794 C CA . LEU B 1 59 ? -10.859 6.031 9.922 1 89.75 59 LEU B CA 1
ATOM 1795 C C . LEU B 1 59 ? -9.672 6.688 10.617 1 89.75 59 LEU B C 1
ATOM 1797 O O . LEU B 1 59 ? -9.836 7.344 11.648 1 89.75 59 LEU B O 1
ATOM 1801 N N . MET B 1 60 ? -8.492 6.531 9.984 1 85.69 60 MET B N 1
ATOM 1802 C CA . MET B 1 60 ? -7.305 7.098 10.617 1 85.69 60 MET B CA 1
ATOM 1803 C C . MET B 1 60 ? -7.258 8.609 10.43 1 85.69 60 MET B C 1
ATOM 1805 O O . MET B 1 60 ? -6.559 9.312 11.164 1 85.69 60 MET B O 1
ATOM 1809 N N . SER B 1 61 ? -7.965 9.047 9.484 1 84.12 61 SER B N 1
ATOM 1810 C CA . SER B 1 61 ? -8.031 10.492 9.273 1 84.12 61 SER B CA 1
ATOM 1811 C C . SER B 1 61 ? -8.977 11.148 10.281 1 84.12 61 SER B C 1
ATOM 1813 O O . SER B 1 61 ? -8.898 12.359 10.508 1 84.12 61 SER B O 1
ATOM 1815 N N . LEU B 1 62 ? -9.859 10.32 10.836 1 85.06 62 LEU B N 1
ATOM 1816 C CA . LEU B 1 62 ? -10.781 10.812 11.859 1 85.06 62 LEU B CA 1
ATOM 1817 C C . LEU B 1 62 ? -10.164 10.703 13.242 1 85.06 62 LEU B C 1
ATOM 1819 O O . LEU B 1 62 ? -10.078 9.602 13.805 1 85.06 62 LEU B O 1
ATOM 1823 N N . GLY B 1 63 ? -9.508 11.609 13.703 1 81.44 63 GLY B N 1
ATOM 1824 C CA . GLY B 1 63 ? -8.898 11.594 15.023 1 81.44 63 GLY B CA 1
ATOM 1825 C C . GLY B 1 63 ? -9.906 11.375 16.141 1 81.44 63 GLY B C 1
ATOM 1826 O O . GLY B 1 63 ? -11.109 11.547 15.938 1 81.44 63 GLY B O 1
ATOM 1827 N N . LEU B 1 64 ? -9.344 10.914 17.219 1 88.06 64 LEU B N 1
ATOM 1828 C CA . LEU B 1 64 ? -10.164 10.695 18.391 1 88.06 64 LEU B CA 1
ATOM 1829 C C . LEU B 1 64 ? -10.867 11.977 18.828 1 88.06 64 LEU B C 1
ATOM 1831 O O . LEU B 1 64 ? -12.055 11.969 19.125 1 88.06 64 LEU B O 1
ATOM 1835 N N . VAL B 1 65 ? -10.148 13.023 18.719 1 89.94 65 VAL B N 1
ATOM 1836 C CA . VAL B 1 65 ? -10.68 14.312 19.141 1 89.94 65 VAL B CA 1
ATOM 1837 C C . VAL B 1 65 ? -11.82 14.734 18.219 1 89.94 65 VAL B C 1
ATOM 1839 O O . VAL B 1 65 ? -12.867 15.188 18.672 1 89.94 65 VAL B O 1
ATOM 1842 N N . GLU B 1 66 ? -11.586 14.562 16.938 1 91.56 66 GLU B N 1
ATOM 1843 C CA . GLU B 1 66 ? -12.609 14.914 15.953 1 91.56 66 GLU B CA 1
ATOM 1844 C C . GLU B 1 66 ? -13.875 14.086 16.156 1 91.56 66 GLU B C 1
ATOM 1846 O O . GLU B 1 66 ? -14.984 14.609 16.031 1 91.56 66 GLU B O 1
ATOM 1851 N N . LEU B 1 67 ? -13.711 12.883 16.469 1 93.12 67 LEU B N 1
ATOM 1852 C CA . LEU B 1 67 ? -14.852 11.992 16.672 1 93.12 67 LEU B CA 1
ATOM 1853 C C . LEU B 1 67 ? -15.625 12.383 17.938 1 93.12 67 LEU B C 1
ATOM 1855 O O . LEU B 1 67 ? -16.859 12.328 17.953 1 93.12 67 LEU B O 1
ATOM 1859 N N . GLU B 1 68 ? -14.93 12.758 18.891 1 93.5 68 GLU B N 1
ATOM 1860 C CA . GLU B 1 68 ? -15.578 13.195 20.125 1 93.5 68 GLU B CA 1
ATOM 1861 C C . GLU B 1 68 ? -16.375 14.477 19.906 1 93.5 68 GLU B C 1
ATOM 1863 O O . GLU B 1 68 ? -17.469 14.633 20.438 1 93.5 68 GLU B O 1
ATOM 1868 N N . ILE B 1 69 ? -15.789 15.336 19.141 1 94.12 69 ILE B N 1
ATOM 1869 C CA . ILE B 1 69 ? -16.469 16.594 18.828 1 94.12 69 ILE B CA 1
ATOM 1870 C C . ILE B 1 69 ? -17.734 16.297 18.031 1 94.12 69 ILE B C 1
ATOM 1872 O O . ILE B 1 69 ? -18.797 16.875 18.312 1 94.12 69 ILE B O 1
ATOM 1876 N N . LEU B 1 70 ? -17.672 15.414 17.094 1 93.56 70 LEU B N 1
ATOM 1877 C CA . LEU B 1 70 ? -18.812 15.062 16.281 1 93.56 70 LEU B CA 1
ATOM 1878 C C . LEU B 1 70 ? -19.906 14.383 17.109 1 93.56 70 LEU B C 1
ATOM 1880 O O . LEU B 1 70 ? -21.094 14.586 16.859 1 93.56 70 LEU B O 1
ATOM 1884 N N . GLN B 1 71 ? -19.469 13.633 18.031 1 93.06 71 GLN B N 1
ATOM 1885 C CA . GLN B 1 71 ? -20.406 12.938 18.906 1 93.06 71 GLN B CA 1
ATOM 1886 C C . GLN B 1 71 ? -21.172 13.922 19.781 1 93.06 71 GLN B C 1
ATOM 1888 O O . GLN B 1 71 ? -22.328 13.688 20.125 1 93.06 71 GLN B O 1
ATOM 1893 N N . ARG B 1 72 ? -20.562 14.984 20.062 1 93.25 72 ARG B N 1
ATOM 1894 C CA . ARG B 1 72 ? -21.141 15.945 20.984 1 93.25 72 ARG B CA 1
ATOM 1895 C C . ARG B 1 72 ? -21.875 17.062 20.219 1 93.25 72 ARG B C 1
ATOM 1897 O O . ARG B 1 72 ? -22.922 17.531 20.672 1 93.25 72 ARG B O 1
ATOM 1904 N N . SER B 1 73 ? -21.375 17.469 19.062 1 94.25 73 SER B N 1
ATOM 1905 C CA . SER B 1 73 ? -21.859 18.672 18.422 1 94.25 73 SER B CA 1
ATOM 1906 C C . SER B 1 73 ? -22.266 18.406 16.984 1 94.25 73 SER B C 1
ATOM 1908 O O . SER B 1 73 ? -22.625 19.344 16.25 1 94.25 73 SER B O 1
ATOM 1910 N N . GLY B 1 74 ? -22.266 17.281 16.609 1 92.19 74 GLY B N 1
ATOM 1911 C CA . GLY B 1 74 ? -22.625 17 15.234 1 92.19 74 GLY B CA 1
ATOM 1912 C C . GLY B 1 74 ? -24.125 16.828 15.031 1 92.19 74 GLY B C 1
ATOM 1913 O O . GLY B 1 74 ? -24.906 17.047 15.953 1 92.19 74 GLY B O 1
ATOM 1914 N N . THR B 1 75 ? -24.484 16.672 13.758 1 95.44 75 THR B N 1
ATOM 1915 C CA . THR B 1 75 ? -25.875 16.375 13.422 1 95.44 75 THR B CA 1
ATOM 1916 C C . THR B 1 75 ? -26.266 15 13.977 1 95.44 75 THR B C 1
ATOM 1918 O O . THR B 1 75 ? -25.406 14.227 14.398 1 95.44 75 THR B O 1
ATOM 1921 N N . SER B 1 76 ? -27.516 14.773 14.016 1 96.06 76 SER B N 1
ATOM 1922 C CA . SER B 1 76 ? -28.016 13.516 14.57 1 96.06 76 SER B CA 1
ATOM 1923 C C . SER B 1 76 ? -27.375 12.32 13.875 1 96.06 76 SER B C 1
ATOM 1925 O O . SER B 1 76 ? -26.984 11.344 14.531 1 96.06 76 SER B O 1
ATOM 1927 N N . THR B 1 77 ? -27.25 12.414 12.602 1 95.69 77 THR B N 1
ATOM 1928 C CA . THR B 1 77 ? -26.641 11.336 11.828 1 95.69 77 THR B CA 1
ATOM 1929 C C . THR B 1 77 ? -25.156 11.211 12.156 1 95.69 77 THR B C 1
ATOM 1931 O O . THR B 1 77 ? -24.641 10.102 12.352 1 95.69 77 THR B O 1
ATOM 1934 N N . GLU B 1 78 ? -24.484 12.328 12.289 1 95.56 78 GLU B N 1
ATOM 1935 C CA . GLU B 1 78 ? -23.062 12.336 12.578 1 95.56 78 GLU B CA 1
ATOM 1936 C C . GLU B 1 78 ? -22.781 11.781 13.977 1 95.56 78 GLU B C 1
ATOM 1938 O O . GLU B 1 78 ? -21.766 11.102 14.188 1 95.56 78 GLU B O 1
ATOM 1943 N N . LYS B 1 79 ? -23.656 12.117 14.867 1 96.56 79 LYS B N 1
ATOM 1944 C CA . LYS B 1 79 ? -23.5 11.641 16.234 1 96.56 79 LYS B CA 1
ATOM 1945 C C . LYS B 1 79 ? -23.578 10.117 16.297 1 96.56 79 LYS B C 1
ATOM 1947 O O . LYS B 1 79 ? -22.766 9.477 16.984 1 96.56 79 LYS B O 1
ATOM 1952 N N . LYS B 1 80 ? -24.531 9.602 15.602 1 96.12 80 LYS B N 1
ATOM 1953 C CA . LYS B 1 80 ? -24.703 8.156 15.57 1 96.12 80 LYS B CA 1
ATOM 1954 C C . LYS B 1 80 ? -23.5 7.477 14.914 1 96.12 80 LYS B C 1
ATOM 1956 O O . LYS B 1 80 ? -23.016 6.445 15.391 1 96.12 80 LYS B O 1
ATOM 1961 N N . GLN B 1 81 ? -23.078 8.031 13.82 1 96.31 81 GLN B N 1
ATOM 1962 C CA . GLN B 1 81 ? -21.938 7.473 13.102 1 96.31 81 GLN B CA 1
ATOM 1963 C C . GLN B 1 81 ? -20.672 7.547 13.938 1 96.31 81 GLN B C 1
ATOM 1965 O O . GLN B 1 81 ? -19.891 6.59 13.984 1 96.31 81 GLN B O 1
ATOM 1970 N N . ALA B 1 82 ? -20.469 8.672 14.609 1 96.19 82 ALA B N 1
ATOM 1971 C CA . ALA B 1 82 ? -19.281 8.859 15.453 1 96.19 82 ALA B CA 1
ATOM 1972 C C . ALA B 1 82 ? -19.297 7.875 16.625 1 96.19 82 ALA B C 1
ATOM 1974 O O . ALA B 1 82 ? -18.25 7.328 16.984 1 96.19 82 ALA B O 1
ATOM 1975 N N . ALA B 1 83 ? -20.422 7.637 17.156 1 95.19 83 ALA B N 1
ATOM 1976 C CA . ALA B 1 83 ? -20.562 6.715 18.281 1 95.19 83 ALA B CA 1
ATOM 1977 C C . ALA B 1 83 ? -20.219 5.289 17.859 1 95.19 83 ALA B C 1
ATOM 1979 O O . ALA B 1 83 ? -19.656 4.52 18.656 1 95.19 83 ALA B O 1
ATOM 1980 N N . ALA B 1 84 ? -20.516 4.984 16.656 1 95.25 84 ALA B N 1
ATOM 1981 C CA . ALA B 1 84 ? -20.281 3.637 16.141 1 95.25 84 ALA B CA 1
ATOM 1982 C C . ALA B 1 84 ? -18.797 3.4 15.891 1 95.25 84 ALA B C 1
ATOM 1984 O O . ALA B 1 84 ? -18.312 2.273 16.016 1 95.25 84 ALA B O 1
ATOM 1985 N N . ILE B 1 85 ? -18.062 4.414 15.57 1 95.44 85 ILE B N 1
ATOM 1986 C CA . ILE B 1 85 ? -16.672 4.305 15.117 1 95.44 85 ILE B CA 1
ATOM 1987 C C . ILE B 1 85 ? -15.727 4.492 16.297 1 95.44 85 ILE B C 1
ATOM 1989 O O . ILE B 1 85 ? -14.617 3.955 16.312 1 95.44 85 ILE B O 1
ATOM 1993 N N . LEU B 1 86 ? -16.203 5.188 17.328 1 94.38 86 LEU B N 1
ATOM 1994 C CA . LEU B 1 86 ? -15.367 5.629 18.438 1 94.38 86 LEU B CA 1
ATOM 1995 C C . LEU B 1 86 ? -14.711 4.438 19.125 1 94.38 86 LEU B C 1
ATOM 1997 O O . LEU B 1 86 ? -13.5 4.445 19.375 1 94.38 86 LEU B O 1
ATOM 2001 N N . PRO B 1 87 ? -15.438 3.354 19.344 1 92.44 87 PRO B N 1
ATOM 2002 C CA . PRO B 1 87 ? -14.812 2.232 20.047 1 92.44 87 PRO B CA 1
ATOM 2003 C C . PRO B 1 87 ? -13.688 1.585 19.25 1 92.44 87 PRO B C 1
ATOM 2005 O O . PRO B 1 87 ? -12.727 1.07 19.828 1 92.44 87 PRO B O 1
ATOM 2008 N N . VAL B 1 88 ? -13.75 1.624 17.969 1 92.56 88 VAL B N 1
ATOM 2009 C CA . VAL B 1 88 ? -12.742 0.99 17.125 1 92.56 88 VAL B CA 1
ATOM 2010 C C . VAL B 1 88 ? -11.539 1.915 16.969 1 92.56 88 VAL B C 1
ATOM 2012 O O . VAL B 1 88 ? -10.391 1.458 16.969 1 92.56 88 VAL B O 1
ATOM 2015 N N . VAL B 1 89 ? -11.828 3.164 16.891 1 92.69 89 VAL B N 1
ATOM 2016 C CA . VAL B 1 89 ? -10.766 4.141 16.672 1 92.69 89 VAL B CA 1
ATOM 2017 C C . VAL B 1 89 ? -9.992 4.367 17.969 1 92.69 89 VAL B C 1
ATOM 2019 O O . VAL B 1 89 ? -8.828 4.77 17.938 1 92.69 89 VAL B O 1
ATOM 2022 N N . GLN B 1 90 ? -10.633 4.082 19.094 1 91.69 90 GLN B N 1
ATOM 2023 C CA . GLN B 1 90 ? -9.953 4.215 20.375 1 91.69 90 GLN B CA 1
ATOM 2024 C C . GLN B 1 90 ? -8.766 3.254 20.469 1 91.69 90 GLN B C 1
ATOM 2026 O O . GLN B 1 90 ? -7.777 3.547 21.141 1 91.69 90 GLN B O 1
ATOM 2031 N N . LYS B 1 91 ? -8.93 2.119 19.828 1 89.5 91 LYS B N 1
ATOM 2032 C CA . LYS B 1 91 ? -7.82 1.176 19.703 1 89.5 91 LYS B CA 1
ATOM 2033 C C . LYS B 1 91 ? -7.055 1.386 18.406 1 89.5 91 LYS B C 1
ATOM 2035 O O . LYS B 1 91 ? -6.992 0.485 17.562 1 89.5 91 LYS B O 1
ATOM 2040 N N . GLN B 1 92 ? -6.504 2.518 18.312 1 85.56 92 GLN B N 1
ATOM 2041 C CA . GLN B 1 92 ? -5.934 3.018 17.062 1 85.56 92 GLN B CA 1
ATOM 2042 C C . GLN B 1 92 ? -4.891 2.051 16.5 1 85.56 92 GLN B C 1
ATOM 2044 O O . GLN B 1 92 ? -4.895 1.743 15.312 1 85.56 92 GLN B O 1
ATOM 2049 N N . HIS B 1 93 ? -3.984 1.606 17.438 1 82.31 93 HIS B N 1
ATOM 2050 C CA . HIS B 1 93 ? -2.898 0.744 16.984 1 82.31 93 HIS B CA 1
ATOM 2051 C C . HIS B 1 93 ? -3.428 -0.594 16.484 1 82.31 93 HIS B C 1
ATOM 2053 O O . HIS B 1 93 ? -3.047 -1.051 15.406 1 82.31 93 HIS B O 1
ATOM 2059 N N . GLN B 1 94 ? -4.227 -1.206 17.234 1 88.25 94 GLN B N 1
ATOM 2060 C CA . GLN B 1 94 ? -4.812 -2.482 16.828 1 88.25 94 GLN B CA 1
ATOM 2061 C C . GLN B 1 94 ? -5.602 -2.342 15.531 1 88.25 94 GLN B C 1
ATOM 2063 O O . GLN B 1 94 ? -5.566 -3.23 14.68 1 88.25 94 GLN B O 1
ATOM 2068 N N . LEU B 1 95 ? -6.371 -1.246 15.422 1 89.56 95 LEU B N 1
ATOM 2069 C CA . LEU B 1 95 ? -7.164 -0.984 14.227 1 89.56 95 LEU B CA 1
ATOM 2070 C C . LEU B 1 95 ? -6.273 -0.886 12.992 1 89.56 95 LEU B C 1
ATOM 2072 O O . LEU B 1 95 ? -6.543 -1.53 11.977 1 89.56 95 LEU B O 1
ATOM 2076 N N . LEU B 1 96 ? -5.266 -0.17 13.109 1 85.69 96 LEU B N 1
ATOM 2077 C CA . LEU B 1 96 ? -4.34 0.054 12.008 1 85.69 96 LEU B CA 1
ATOM 2078 C C . LEU B 1 96 ? -3.691 -1.255 11.57 1 85.69 96 LEU B C 1
ATOM 2080 O O . LEU B 1 96 ? -3.691 -1.585 10.383 1 85.69 96 LEU B O 1
ATOM 2084 N N . VAL B 1 97 ? -3.176 -1.947 12.484 1 86.31 97 VAL B N 1
ATOM 2085 C CA . VAL B 1 97 ? -2.492 -3.199 12.18 1 86.31 97 VAL B CA 1
ATOM 2086 C C . VAL B 1 97 ? -3.469 -4.176 11.523 1 86.31 97 VAL B C 1
ATOM 2088 O O . VAL B 1 97 ? -3.119 -4.859 10.562 1 86.31 97 VAL B O 1
ATOM 2091 N N . THR B 1 98 ? -4.664 -4.184 12.055 1 91.75 98 THR B N 1
ATOM 2092 C CA . THR B 1 98 ? -5.68 -5.09 11.531 1 91.75 98 THR B CA 1
ATOM 2093 C C . THR B 1 98 ? -5.996 -4.766 10.07 1 91.75 98 THR B C 1
ATOM 2095 O O . THR B 1 98 ? -5.973 -5.652 9.211 1 91.75 98 THR B O 1
ATOM 2098 N N . LEU B 1 99 ? -6.277 -3.537 9.82 1 91.69 99 LEU B N 1
ATOM 2099 C CA . LEU B 1 99 ? -6.668 -3.137 8.477 1 91.69 99 LEU B CA 1
ATOM 2100 C C . LEU B 1 99 ? -5.504 -3.285 7.5 1 91.69 99 LEU B C 1
ATOM 2102 O O . LEU B 1 99 ? -5.695 -3.701 6.355 1 91.69 99 LEU B O 1
ATOM 2106 N N . LEU B 1 100 ? -4.297 -3.004 7.926 1 87.19 100 LEU B N 1
ATOM 2107 C CA . LEU B 1 100 ? -3.111 -3.152 7.094 1 87.19 100 LEU B CA 1
ATOM 2108 C C . LEU B 1 100 ? -2.857 -4.621 6.766 1 87.19 100 LEU B C 1
ATOM 2110 O O . LEU B 1 100 ? -2.525 -4.961 5.629 1 87.19 100 LEU B O 1
ATOM 2114 N N . LEU B 1 101 ? -3.023 -5.391 7.773 1 90.56 101 LEU B N 1
ATOM 2115 C CA . LEU B 1 101 ? -2.797 -6.82 7.59 1 90.56 101 LEU B CA 1
ATOM 2116 C C . LEU B 1 101 ? -3.818 -7.414 6.625 1 90.56 101 LEU B C 1
ATOM 2118 O O . LEU B 1 101 ? -3.455 -8.164 5.715 1 90.56 101 LEU B O 1
ATOM 2122 N N . CYS B 1 102 ? -5.035 -7.117 6.871 1 93.75 102 CYS B N 1
ATOM 2123 C CA . CYS B 1 102 ? -6.102 -7.629 6.016 1 93.75 102 CYS B CA 1
ATOM 2124 C C . CYS B 1 102 ? -5.941 -7.125 4.586 1 93.75 102 CYS B C 1
ATOM 2126 O O . CYS B 1 102 ? -6.148 -7.875 3.631 1 93.75 102 CYS B O 1
ATOM 2128 N N . ASN B 1 103 ? -5.59 -5.852 4.469 1 92 103 ASN B N 1
ATOM 2129 C CA . ASN B 1 103 ? -5.34 -5.285 3.148 1 92 103 ASN B CA 1
ATOM 2130 C C . ASN B 1 103 ? -4.176 -5.977 2.451 1 92 103 ASN B C 1
ATOM 2132 O O . ASN B 1 103 ? -4.309 -6.43 1.312 1 92 103 ASN B O 1
ATOM 2136 N N . ALA B 1 104 ? -3.088 -6.184 3.148 1 89.94 104 ALA B N 1
ATOM 2137 C CA . ALA B 1 104 ? -1.893 -6.82 2.602 1 89.94 104 ALA B CA 1
ATOM 2138 C C . ALA B 1 104 ? -2.18 -8.266 2.195 1 89.94 104 ALA B C 1
ATOM 2140 O O . ALA B 1 104 ? -1.718 -8.727 1.148 1 89.94 104 ALA B O 1
ATOM 2141 N N . ALA B 1 105 ? -2.908 -8.922 3.031 1 93.06 105 ALA B N 1
ATOM 2142 C CA . ALA B 1 105 ? -3.236 -10.32 2.756 1 93.06 105 ALA B CA 1
ATOM 2143 C C . ALA B 1 105 ? -4.031 -10.445 1.46 1 93.06 105 ALA B C 1
ATOM 2145 O O . ALA B 1 105 ? -3.75 -11.32 0.636 1 93.06 105 ALA B O 1
ATOM 2146 N N . ALA B 1 106 ? -4.969 -9.562 1.292 1 94.75 106 ALA B N 1
ATOM 2147 C CA . ALA B 1 106 ? -5.793 -9.594 0.086 1 94.75 106 ALA B CA 1
ATOM 2148 C C . ALA B 1 106 ? -4.977 -9.219 -1.146 1 94.75 106 ALA B C 1
ATOM 2150 O O . ALA B 1 106 ? -5.074 -9.875 -2.188 1 94.75 106 ALA B O 1
ATOM 2151 N N . MET B 1 107 ? -4.133 -8.234 -0.996 1 92.19 107 MET B N 1
ATOM 2152 C CA . MET B 1 107 ? -3.348 -7.727 -2.117 1 92.19 107 MET B CA 1
ATOM 2153 C C . MET B 1 107 ? -2.287 -8.742 -2.539 1 92.19 107 MET B C 1
ATOM 2155 O O . MET B 1 107 ? -1.943 -8.828 -3.719 1 92.19 107 MET B O 1
ATOM 2159 N N . GLU B 1 108 ? -1.8 -9.492 -1.626 1 91.38 108 GLU B N 1
ATOM 2160 C CA . GLU B 1 108 ? -0.768 -10.477 -1.938 1 91.38 108 GLU B CA 1
ATOM 2161 C C . GLU B 1 108 ? -1.379 -11.75 -2.512 1 91.38 108 GLU B C 1
ATOM 2163 O O . GLU B 1 108 ? -0.726 -12.477 -3.27 1 91.38 108 GLU B O 1
ATOM 2168 N N . ALA B 1 109 ? -2.576 -12.047 -2.137 1 94.56 109 ALA B N 1
ATOM 2169 C CA . ALA B 1 109 ? -3.254 -13.234 -2.639 1 94.56 109 ALA B CA 1
ATOM 2170 C C . ALA B 1 109 ? -3.723 -13.039 -4.078 1 94.56 109 ALA B C 1
ATOM 2172 O O . ALA B 1 109 ? -3.75 -13.984 -4.867 1 94.56 109 ALA B O 1
ATOM 2173 N N . LEU B 1 110 ? -4.008 -11.859 -4.434 1 94.25 110 LEU B N 1
ATOM 2174 C CA . LEU B 1 110 ? -4.656 -11.555 -5.707 1 94.25 110 LEU B CA 1
ATOM 2175 C C . LEU B 1 110 ? -3.785 -11.992 -6.879 1 94.25 110 LEU B C 1
ATOM 2177 O O . LEU B 1 110 ? -4.25 -12.711 -7.762 1 94.25 110 LEU B O 1
ATOM 2181 N N . PRO B 1 111 ? -2.514 -11.555 -6.883 1 93.44 111 PRO B N 1
ATOM 2182 C CA . PRO B 1 111 ? -1.712 -11.938 -8.047 1 93.44 111 PRO B CA 1
ATOM 2183 C C . PRO B 1 111 ? -1.596 -13.453 -8.211 1 93.44 111 PRO B C 1
ATOM 2185 O O . PRO B 1 111 ? -1.475 -13.945 -9.336 1 93.44 111 PRO B O 1
ATOM 2188 N N . ILE B 1 112 ? -1.623 -14.203 -7.156 1 91.62 112 ILE B N 1
ATOM 2189 C CA . ILE B 1 112 ? -1.521 -15.656 -7.203 1 91.62 112 ILE B CA 1
ATOM 2190 C C . ILE B 1 112 ? -2.756 -16.234 -7.883 1 91.62 112 ILE B C 1
ATOM 2192 O O . ILE B 1 112 ? -2.643 -17.125 -8.727 1 91.62 112 ILE B O 1
ATOM 2196 N N . TYR B 1 113 ? -3.91 -15.789 -7.559 1 92.69 113 TYR B N 1
ATOM 2197 C CA . TYR B 1 113 ? -5.145 -16.281 -8.156 1 92.69 113 TYR B CA 1
ATOM 2198 C C . TYR B 1 113 ? -5.262 -15.852 -9.609 1 92.69 113 TYR B C 1
ATOM 2200 O O . TYR B 1 113 ? -5.777 -16.594 -10.453 1 92.69 113 TYR B O 1
ATOM 2208 N N . LEU B 1 114 ? -4.824 -14.68 -9.922 1 92.12 114 LEU B N 1
ATOM 2209 C CA . LEU B 1 114 ? -4.836 -14.203 -11.297 1 92.12 114 LEU B CA 1
ATOM 2210 C C . LEU B 1 114 ? -3.838 -14.984 -12.148 1 92.12 114 LEU B C 1
ATOM 2212 O O . LEU B 1 114 ? -4.062 -15.195 -13.344 1 92.12 114 LEU B O 1
ATOM 2216 N N . ASP B 1 115 ? -2.76 -15.344 -11.477 1 90.81 115 ASP B N 1
ATOM 2217 C CA . ASP B 1 115 ? -1.731 -16.125 -12.164 1 90.81 115 ASP B CA 1
ATOM 2218 C C . ASP B 1 115 ? -2.262 -17.484 -12.578 1 90.81 115 ASP B C 1
ATOM 2220 O O . ASP B 1 115 ? -1.726 -18.109 -13.5 1 90.81 115 ASP B O 1
ATOM 2224 N N . LYS B 1 116 ? -3.293 -17.984 -11.922 1 87.5 116 LYS B N 1
ATOM 2225 C CA . LYS B 1 116 ? -3.936 -19.25 -12.289 1 87.5 116 LYS B CA 1
ATOM 2226 C C . LYS B 1 116 ? -4.863 -19.062 -13.492 1 87.5 116 LYS B C 1
ATOM 2228 O O . LYS B 1 116 ? -5.191 -20.016 -14.188 1 87.5 116 LYS B O 1
ATOM 2233 N N . LEU B 1 117 ? -5.316 -17.875 -13.703 1 87.56 117 LEU B N 1
ATOM 2234 C CA . LEU B 1 117 ? -6.273 -17.562 -14.758 1 87.56 117 LEU B CA 1
ATOM 2235 C C . LEU B 1 117 ? -5.551 -17.125 -16.031 1 87.56 117 LEU B C 1
ATOM 2237 O O . LEU B 1 117 ? -6.027 -17.375 -17.141 1 87.56 117 LEU B O 1
ATOM 2241 N N . PHE B 1 118 ? -4.438 -16.406 -15.773 1 88.38 118 PHE B N 1
ATOM 2242 C CA . PHE B 1 118 ? -3.695 -15.812 -16.875 1 88.38 118 PHE B CA 1
ATOM 2243 C C . PHE B 1 118 ? -2.215 -16.172 -16.797 1 88.38 118 PHE B C 1
ATOM 2245 O O . PHE B 1 118 ? -1.791 -16.859 -15.859 1 88.38 118 PHE B O 1
ATOM 2252 N N . ASN B 1 119 ? -1.541 -15.828 -17.859 1 87.25 119 ASN B N 1
ATOM 2253 C CA . ASN B 1 119 ? -0.096 -16 -17.75 1 87.25 119 ASN B CA 1
ATOM 2254 C C . ASN B 1 119 ? 0.508 -15.062 -16.703 1 87.25 119 ASN B C 1
ATOM 2256 O O . ASN B 1 119 ? -0.137 -14.102 -16.281 1 87.25 119 ASN B O 1
ATOM 2260 N N . GLN B 1 120 ? 1.707 -15.367 -16.359 1 85.56 120 GLN B N 1
ATOM 2261 C CA . GLN B 1 120 ? 2.381 -14.695 -15.25 1 85.56 120 GLN B CA 1
ATOM 2262 C C . GLN B 1 120 ? 2.463 -13.188 -15.484 1 85.56 120 GLN B C 1
ATOM 2264 O O . GLN B 1 120 ? 2.143 -12.398 -14.594 1 85.56 120 GLN B O 1
ATOM 2269 N N . TYR B 1 121 ? 2.857 -12.758 -16.719 1 89.06 121 TYR B N 1
ATOM 2270 C CA . TYR B 1 121 ? 3.041 -11.336 -17.016 1 89.06 121 TYR B CA 1
ATOM 2271 C C . TYR B 1 121 ? 1.704 -10.609 -17.016 1 89.06 121 TYR B C 1
ATOM 2273 O O . TYR B 1 121 ? 1.586 -9.508 -16.469 1 89.06 121 TYR B O 1
ATOM 2281 N N . VAL B 1 122 ? 0.735 -11.227 -17.578 1 90.06 122 VAL B N 1
ATOM 2282 C CA . VAL B 1 122 ? -0.595 -10.633 -17.641 1 90.06 122 VAL B CA 1
ATOM 2283 C C . VAL B 1 122 ? -1.188 -10.555 -16.234 1 90.06 122 VAL B C 1
ATOM 2285 O O . VAL B 1 122 ? -1.847 -9.57 -15.883 1 90.06 122 VAL B O 1
ATOM 2288 N N . ALA B 1 123 ? -0.88 -11.578 -15.477 1 90.88 123 ALA B N 1
ATOM 2289 C CA . ALA B 1 123 ? -1.376 -11.594 -14.102 1 90.88 123 ALA B CA 1
ATOM 2290 C C . ALA B 1 123 ? -0.812 -10.422 -13.305 1 90.88 123 ALA B C 1
ATOM 2292 O O . ALA B 1 123 ? -1.537 -9.773 -12.539 1 90.88 123 ALA B O 1
ATOM 2293 N N . ILE B 1 124 ? 0.437 -10.133 -13.516 1 91.31 124 ILE B N 1
ATOM 2294 C CA . ILE B 1 124 ? 1.081 -9.039 -12.789 1 91.31 124 ILE B CA 1
ATOM 2295 C C . ILE B 1 124 ? 0.49 -7.707 -13.234 1 91.31 124 ILE B C 1
ATOM 2297 O O . ILE B 1 124 ? 0.117 -6.879 -12.398 1 91.31 124 ILE B O 1
ATOM 2301 N N . ILE B 1 125 ? 0.372 -7.523 -14.477 1 91.38 125 ILE B N 1
ATOM 2302 C CA . ILE B 1 125 ? -0.141 -6.27 -15.023 1 91.38 125 ILE B CA 1
ATOM 2303 C C . ILE B 1 125 ? -1.577 -6.051 -14.547 1 91.38 125 ILE B C 1
ATOM 2305 O O . ILE B 1 125 ? -1.929 -4.961 -14.094 1 91.38 125 ILE B O 1
ATOM 2309 N N . LEU B 1 126 ? -2.354 -7.094 -14.609 1 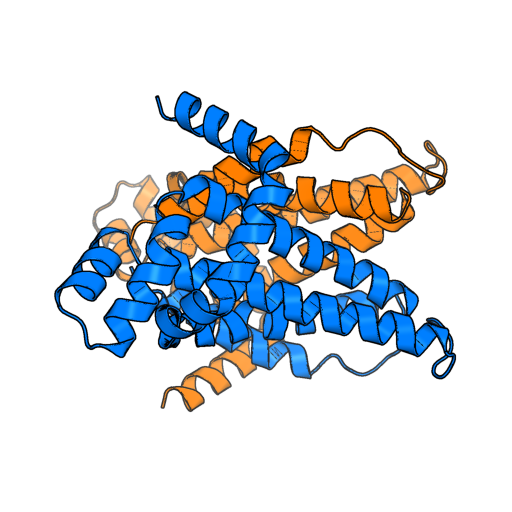92.25 126 LEU B N 1
ATOM 2310 C CA . LEU B 1 126 ? -3.744 -7 -14.18 1 92.25 126 LEU B CA 1
ATOM 2311 C C . LEU B 1 126 ? -3.834 -6.758 -12.672 1 92.25 126 LEU B C 1
ATOM 2313 O O . LEU B 1 126 ? -4.652 -5.953 -12.219 1 92.25 126 LEU B O 1
ATOM 2317 N N . SER B 1 127 ? -3.012 -7.453 -11.977 1 93.06 127 SER B N 1
ATOM 2318 C CA . SER B 1 127 ? -3.025 -7.281 -10.523 1 93.06 127 SER B CA 1
ATOM 2319 C C . SER B 1 127 ? -2.648 -5.859 -10.133 1 93.06 127 SER B C 1
ATOM 2321 O O . SER B 1 127 ? -3.32 -5.238 -9.305 1 93.06 127 SER B O 1
ATOM 2323 N N . VAL B 1 128 ? -1.601 -5.344 -10.734 1 91.12 128 VAL B N 1
ATOM 2324 C CA . VAL B 1 128 ? -1.154 -3.986 -10.445 1 91.12 128 VAL B CA 1
ATOM 2325 C C . VAL B 1 128 ? -2.27 -2.996 -10.773 1 91.12 128 VAL B C 1
ATOM 2327 O O . VAL B 1 128 ? -2.576 -2.111 -9.969 1 91.12 128 VAL B O 1
ATOM 2330 N N . THR B 1 129 ? -2.871 -3.207 -11.836 1 91.19 129 THR B N 1
ATOM 2331 C CA . THR B 1 129 ? -3.922 -2.303 -12.289 1 91.19 129 THR B CA 1
ATOM 2332 C C . THR B 1 129 ? -5.133 -2.375 -11.359 1 91.19 129 THR B C 1
ATOM 2334 O O . THR B 1 129 ? -5.625 -1.347 -10.891 1 91.19 129 THR B O 1
ATOM 2337 N N . PHE B 1 130 ? -5.547 -3.549 -11.047 1 92.19 130 PHE B N 1
ATOM 2338 C CA . PHE B 1 130 ? -6.73 -3.742 -10.219 1 92.19 130 PHE B CA 1
ATOM 2339 C C . PHE B 1 130 ? -6.461 -3.297 -8.781 1 92.19 130 PHE B C 1
ATOM 2341 O O . PHE B 1 130 ? -7.293 -2.627 -8.172 1 92.19 130 PHE B O 1
ATOM 2348 N N . VAL B 1 131 ? -5.316 -3.621 -8.297 1 90.38 131 VAL B N 1
ATOM 2349 C CA . VAL B 1 131 ? -4.992 -3.268 -6.918 1 90.38 131 VAL B CA 1
ATOM 2350 C C . VAL B 1 131 ? -4.844 -1.752 -6.793 1 90.38 131 VAL B C 1
ATOM 2352 O O . VAL B 1 131 ? -5.395 -1.144 -5.871 1 90.38 131 VAL B O 1
ATOM 2355 N N . LEU B 1 132 ? -4.129 -1.187 -7.637 1 87.69 132 LEU B N 1
ATOM 2356 C CA . LEU B 1 132 ? -3.904 0.252 -7.547 1 87.69 132 LEU B CA 1
ATOM 2357 C C . LEU B 1 132 ? -5.215 1.02 -7.699 1 87.69 132 LEU B C 1
ATOM 2359 O O . LEU B 1 132 ? -5.5 1.925 -6.914 1 87.69 132 LEU B O 1
ATOM 2363 N N . ALA B 1 133 ? -6.012 0.648 -8.625 1 89.56 133 ALA B N 1
ATOM 2364 C CA . ALA B 1 133 ? -7.238 1.387 -8.914 1 89.56 133 ALA B CA 1
ATOM 2365 C C . ALA B 1 133 ? -8.336 1.044 -7.91 1 89.56 133 ALA B C 1
ATOM 2367 O O . ALA B 1 133 ? -8.836 1.922 -7.203 1 89.56 133 ALA B O 1
ATOM 2368 N N . PHE B 1 134 ? -8.609 -0.223 -7.77 1 91.94 134 PHE B N 1
ATOM 2369 C CA . PHE B 1 134 ? -9.789 -0.639 -7.023 1 91.94 134 PHE B CA 1
ATOM 2370 C C . PHE B 1 134 ? -9.414 -1.101 -5.621 1 91.94 134 PHE B C 1
ATOM 2372 O O . PHE B 1 134 ? -10.266 -1.188 -4.738 1 91.94 134 PHE B O 1
ATOM 2379 N N . GLY B 1 135 ? -8.164 -1.416 -5.473 1 90 135 GLY B N 1
ATOM 2380 C CA . GLY B 1 135 ? -7.719 -1.902 -4.176 1 90 135 GLY B CA 1
ATOM 2381 C C . GLY B 1 135 ? -7.18 -0.804 -3.281 1 90 135 GLY B C 1
ATOM 2382 O O . GLY B 1 135 ? -7.047 -0.991 -2.07 1 90 135 GLY B O 1
ATOM 2383 N N . GLU B 1 136 ? -6.883 0.311 -3.883 1 86.62 136 GLU B N 1
ATOM 2384 C CA . GLU B 1 136 ? -6.199 1.318 -3.078 1 86.62 136 GLU B CA 1
ATOM 2385 C C . GLU B 1 136 ? -6.699 2.723 -3.406 1 86.62 136 GLU B C 1
ATOM 2387 O O . GLU B 1 136 ? -7.492 3.295 -2.652 1 86.62 136 GLU B O 1
ATOM 2392 N N . VAL B 1 137 ? -6.504 3.197 -4.562 1 83.38 137 VAL B N 1
ATOM 2393 C CA . VAL B 1 137 ? -6.625 4.613 -4.891 1 83.38 137 VAL B CA 1
ATOM 2394 C C . VAL B 1 137 ? -8.094 5.023 -4.863 1 83.38 137 VAL B C 1
ATOM 2396 O O . VAL B 1 137 ? -8.461 5.996 -4.195 1 83.38 137 VAL B O 1
ATOM 2399 N N . ILE B 1 138 ? -8.914 4.355 -5.543 1 89.5 138 ILE B N 1
ATOM 2400 C CA . ILE B 1 138 ? -10.32 4.727 -5.641 1 89.5 138 ILE B CA 1
ATOM 2401 C C . ILE B 1 138 ? -10.984 4.602 -4.273 1 89.5 138 ILE B C 1
ATOM 2403 O O . ILE B 1 138 ? -11.609 5.551 -3.789 1 89.5 138 ILE B O 1
ATOM 2407 N N . PRO B 1 139 ? -10.805 3.529 -3.678 1 91.75 139 PRO B N 1
ATOM 2408 C CA . PRO B 1 139 ? -11.414 3.41 -2.352 1 91.75 139 PRO B CA 1
ATOM 2409 C C . PRO B 1 139 ? -10.891 4.457 -1.368 1 91.75 139 PRO B C 1
ATOM 2411 O O . PRO B 1 139 ? -11.664 4.98 -0.556 1 91.75 139 PRO B O 1
ATOM 2414 N N . GLN B 1 140 ? -9.648 4.785 -1.418 1 85.5 140 GLN B N 1
ATOM 2415 C CA . GLN B 1 140 ? -9.094 5.801 -0.533 1 85.5 140 GLN B CA 1
ATOM 2416 C C . GLN B 1 140 ? -9.695 7.172 -0.828 1 85.5 140 GLN B C 1
ATOM 2418 O O . GLN B 1 140 ? -10 7.934 0.093 1 85.5 140 GLN B O 1
ATOM 2423 N N . ALA B 1 141 ? -9.836 7.469 -2.072 1 84.06 141 ALA B N 1
ATOM 2424 C CA . ALA B 1 141 ? -10.438 8.742 -2.455 1 84.06 141 ALA B CA 1
ATOM 2425 C C . ALA B 1 141 ? -11.875 8.844 -1.935 1 84.06 141 ALA B C 1
ATOM 2427 O O . ALA B 1 141 ? -12.281 9.883 -1.42 1 84.06 141 ALA B O 1
ATOM 2428 N N . ILE B 1 142 ? -12.562 7.797 -1.992 1 89.88 142 ILE B N 1
ATOM 2429 C CA . ILE B 1 142 ? -13.953 7.766 -1.552 1 89.88 142 ILE B CA 1
ATOM 2430 C C . ILE B 1 142 ? -14.023 7.926 -0.034 1 89.88 142 ILE B C 1
ATOM 2432 O O . ILE B 1 142 ? -14.812 8.719 0.48 1 89.88 142 ILE B O 1
ATOM 2436 N N . CYS B 1 143 ? -13.172 7.352 0.666 1 90.5 143 CYS B N 1
ATOM 2437 C CA . CYS B 1 143 ? -13.234 7.348 2.123 1 90.5 143 CYS B CA 1
ATOM 2438 C C . CYS B 1 143 ? -12.648 8.633 2.697 1 90.5 143 CYS B C 1
ATOM 2440 O O . CYS B 1 143 ? -12.875 8.961 3.863 1 90.5 143 CYS B O 1
ATOM 2442 N N . THR B 1 144 ? -11.828 9.297 1.907 1 85.12 144 THR B N 1
ATOM 2443 C CA . THR B 1 144 ? -11.359 10.617 2.338 1 85.12 144 THR B CA 1
ATOM 2444 C C . THR B 1 144 ? -12.531 11.594 2.432 1 85.12 144 THR B C 1
ATOM 2446 O O . THR B 1 144 ? -12.562 12.445 3.322 1 85.12 144 THR B O 1
ATOM 2449 N N . ARG B 1 145 ? -13.453 11.406 1.623 1 88.19 145 ARG B N 1
ATOM 2450 C CA . ARG B 1 145 ? -14.594 12.32 1.578 1 88.19 145 ARG B CA 1
ATOM 2451 C C . ARG B 1 145 ? -15.742 11.805 2.443 1 88.19 145 ARG B C 1
ATOM 2453 O O . ARG B 1 145 ? -16.422 12.586 3.104 1 88.19 145 ARG B O 1
ATOM 2460 N N . TYR B 1 146 ? -15.883 10.508 2.51 1 93.5 146 TYR B N 1
ATOM 2461 C CA . TYR B 1 146 ? -17.016 9.922 3.205 1 93.5 146 TYR B CA 1
ATOM 2462 C C . TYR B 1 146 ? -16.562 8.953 4.285 1 93.5 146 TYR B C 1
ATOM 2464 O O . TYR B 1 146 ? -17.203 7.922 4.512 1 93.5 146 TYR B O 1
ATOM 2472 N N . GLY B 1 147 ? -15.477 9.297 4.848 1 92 147 GLY B N 1
ATOM 2473 C CA . GLY B 1 147 ? -14.867 8.414 5.824 1 92 147 GLY B CA 1
ATOM 2474 C C . GLY B 1 147 ? -15.781 8.094 6.996 1 92 147 GLY B C 1
ATOM 2475 O O . GLY B 1 147 ? -15.859 6.945 7.434 1 92 147 GLY B O 1
ATOM 2476 N N . LEU B 1 148 ? -16.484 9.102 7.488 1 93.88 148 LEU B N 1
ATOM 2477 C CA . LEU B 1 148 ? -17.359 8.93 8.648 1 93.88 148 LEU B CA 1
ATOM 2478 C C . LEU B 1 148 ? -18.516 7.984 8.328 1 93.88 148 LEU B C 1
ATOM 2480 O O . LEU B 1 148 ? -18.766 7.039 9.07 1 93.88 148 LEU B O 1
ATOM 2484 N N . ALA B 1 149 ? -19.156 8.211 7.25 1 95.5 149 ALA B N 1
ATOM 2485 C CA . ALA B 1 149 ? -20.312 7.418 6.859 1 95.5 149 ALA B CA 1
ATOM 2486 C C . ALA B 1 149 ? -19.906 5.984 6.535 1 95.5 149 ALA B C 1
ATOM 2488 O O . ALA B 1 149 ? -20.531 5.031 7.016 1 95.5 149 ALA B O 1
ATOM 2489 N N . VAL B 1 150 ? -18.891 5.824 5.789 1 95.56 150 VAL B N 1
ATOM 2490 C CA . VAL B 1 150 ? -18.453 4.496 5.371 1 95.56 150 VAL B CA 1
ATOM 2491 C C . VAL B 1 150 ? -17.922 3.727 6.578 1 95.56 150 VAL B C 1
ATOM 2493 O O . VAL B 1 150 ? -18.203 2.541 6.746 1 95.56 150 VAL B O 1
ATOM 2496 N N . GLY B 1 151 ? -17.078 4.398 7.363 1 95.31 151 GLY B N 1
ATOM 2497 C CA . GLY B 1 151 ? -16.562 3.781 8.57 1 95.31 151 GLY B CA 1
ATOM 2498 C C . GLY B 1 151 ? -17.656 3.287 9.508 1 95.31 151 GLY B C 1
ATOM 2499 O O . GLY B 1 151 ? -17.562 2.184 10.047 1 95.31 151 GLY B O 1
ATOM 2500 N N . ALA B 1 152 ? -18.641 4.113 9.656 1 95.94 152 ALA B N 1
ATOM 2501 C CA . ALA B 1 152 ? -19.734 3.76 10.562 1 95.94 152 ALA B CA 1
ATOM 2502 C C . ALA B 1 152 ? -20.516 2.561 10.039 1 95.94 152 ALA B C 1
ATOM 2504 O O . ALA B 1 152 ? -20.906 1.674 10.805 1 95.94 152 ALA B O 1
ATOM 2505 N N . ASN B 1 153 ? -20.766 2.52 8.75 1 95.81 153 ASN B N 1
ATOM 2506 C CA . ASN B 1 153 ? -21.531 1.439 8.141 1 95.81 153 ASN B CA 1
ATOM 2507 C C . ASN B 1 153 ? -20.766 0.115 8.195 1 95.81 153 ASN B C 1
ATOM 2509 O O . ASN B 1 153 ? -21.375 -0.955 8.203 1 95.81 153 ASN B O 1
ATOM 2513 N N . LEU B 1 154 ? -19.484 0.225 8.266 1 96.44 154 LEU B N 1
ATOM 2514 C CA . LEU B 1 154 ? -18.672 -0.982 8.242 1 96.44 154 LEU B CA 1
ATOM 2515 C C . LEU B 1 154 ? -18 -1.212 9.594 1 96.44 154 LEU B C 1
ATOM 2517 O O . LEU B 1 154 ? -17.062 -1.999 9.703 1 96.44 154 LEU B O 1
ATOM 2521 N N . ALA B 1 155 ? -18.469 -0.539 10.602 1 95.19 155 ALA B N 1
ATOM 2522 C CA . ALA B 1 155 ? -17.891 -0.638 11.938 1 95.19 155 ALA B CA 1
ATOM 2523 C C . ALA B 1 155 ? -17.984 -2.062 12.477 1 95.19 155 ALA B C 1
ATOM 2525 O O . ALA B 1 155 ? -17.062 -2.555 13.125 1 95.19 155 ALA B O 1
ATOM 2526 N N . GLY B 1 156 ? -19.094 -2.656 12.18 1 95 156 GLY B N 1
ATOM 2527 C CA . GLY B 1 156 ? -19.281 -4.027 12.625 1 95 156 GLY B CA 1
ATOM 2528 C C . GLY B 1 156 ? -18.281 -4.992 12.016 1 95 156 GLY B C 1
ATOM 2529 O O . GLY B 1 156 ? -17.719 -5.84 12.719 1 95 156 GLY B O 1
ATOM 2530 N N . LEU B 1 157 ? -18 -4.801 10.805 1 96.12 157 LEU B N 1
ATOM 2531 C CA . LEU B 1 157 ? -17.031 -5.645 10.109 1 96.12 157 LEU B CA 1
ATOM 2532 C C . LEU B 1 157 ? -15.625 -5.43 10.672 1 96.12 157 LEU B C 1
ATOM 2534 O O . LEU B 1 157 ? -14.891 -6.395 10.914 1 96.12 157 LEU B O 1
ATOM 2538 N N . VAL B 1 158 ? -15.289 -4.18 10.859 1 96.19 158 VAL B N 1
ATOM 2539 C CA . VAL B 1 158 ? -13.977 -3.834 11.383 1 96.19 158 VAL B CA 1
ATOM 2540 C C . VAL B 1 158 ? -13.797 -4.441 12.766 1 96.19 158 VAL B C 1
ATOM 2542 O O . VAL B 1 158 ? -12.727 -4.984 13.078 1 96.19 158 VAL B O 1
ATOM 2545 N N . TRP B 1 159 ? -14.867 -4.453 13.492 1 94.5 159 TRP B N 1
ATOM 2546 C CA . TRP B 1 159 ? -14.82 -5.008 14.844 1 94.5 159 TRP B CA 1
ATOM 2547 C C . TRP B 1 159 ? -14.555 -6.508 14.805 1 94.5 159 TRP B C 1
ATOM 2549 O O . TRP B 1 159 ? -13.742 -7.023 15.578 1 94.5 159 TRP B O 1
ATOM 2559 N N . ILE B 1 160 ? -15.172 -7.156 13.969 1 95.69 160 ILE B N 1
ATOM 2560 C CA . ILE B 1 160 ? -14.992 -8.602 13.82 1 95.69 160 ILE B CA 1
ATOM 2561 C C . ILE B 1 160 ? -13.562 -8.906 13.391 1 95.69 160 ILE B C 1
ATOM 2563 O O . ILE B 1 160 ? -12.93 -9.82 13.922 1 95.69 160 ILE B O 1
ATOM 2567 N N . LEU B 1 161 ? -13.047 -8.133 12.477 1 95.62 161 LEU B N 1
ATOM 2568 C CA . LEU B 1 161 ? -11.688 -8.344 11.984 1 95.62 161 LEU B CA 1
ATOM 2569 C C . LEU B 1 161 ? -10.664 -8.094 13.094 1 95.62 161 LEU B C 1
ATOM 2571 O O . LEU B 1 161 ? -9.648 -8.781 13.164 1 95.62 161 LEU B O 1
ATOM 2575 N N . MET B 1 162 ? -10.969 -7.113 13.898 1 93.56 162 MET B N 1
ATOM 2576 C CA . MET B 1 162 ? -10.062 -6.805 15 1 93.56 162 MET B CA 1
ATOM 2577 C C . MET B 1 162 ? -9.992 -7.961 15.992 1 93.56 162 MET B C 1
ATOM 2579 O O . MET B 1 162 ? -8.93 -8.25 16.547 1 93.56 162 MET B O 1
ATOM 2583 N N . ILE B 1 163 ? -11.078 -8.617 16.156 1 92.31 163 ILE B N 1
ATOM 2584 C CA . ILE B 1 163 ? -11.117 -9.766 17.062 1 92.31 163 ILE B CA 1
ATOM 2585 C C . ILE B 1 163 ? -10.336 -10.922 16.453 1 92.31 163 ILE B C 1
ATOM 2587 O O . ILE B 1 163 ? -9.547 -11.586 17.141 1 92.31 163 ILE B O 1
ATOM 2591 N N . ILE B 1 164 ? -10.5 -11.094 15.227 1 92.69 164 ILE B N 1
ATOM 2592 C CA . ILE B 1 164 ? -9.859 -12.195 14.523 1 92.69 164 ILE B CA 1
ATOM 2593 C C . ILE B 1 164 ? -8.352 -11.961 14.469 1 92.69 164 ILE B C 1
ATOM 2595 O O . ILE B 1 164 ? -7.562 -12.898 14.641 1 92.69 164 ILE B O 1
ATOM 2599 N N . CYS B 1 165 ? -7.949 -10.781 14.219 1 90.75 165 CYS B N 1
ATOM 2600 C CA . CYS B 1 165 ? -6.539 -10.461 14.047 1 90.75 165 CYS B CA 1
ATOM 2601 C C . CYS B 1 165 ? -5.879 -10.148 15.383 1 90.75 165 CYS B C 1
ATOM 2603 O O . CYS B 1 165 ? -4.691 -9.82 15.438 1 90.75 165 CYS B O 1
ATOM 2605 N N . TYR B 1 166 ? -6.555 -10.32 16.469 1 87.06 166 TYR B N 1
ATOM 2606 C CA . TYR B 1 166 ? -6.09 -9.93 17.797 1 87.06 166 TYR B CA 1
ATOM 2607 C C . TYR B 1 166 ? -4.789 -10.641 18.141 1 87.06 166 TYR B C 1
ATOM 2609 O O . TYR B 1 166 ? -3.863 -10.023 18.672 1 87.06 166 TYR B O 1
ATOM 2617 N N . PRO B 1 167 ? -4.688 -11.875 17.797 1 82 167 PRO B N 1
ATOM 2618 C CA . PRO B 1 167 ? -3.451 -12.586 18.141 1 82 167 PRO B CA 1
ATOM 2619 C C . PRO B 1 167 ? -2.227 -12.023 17.422 1 82 167 PRO B C 1
ATOM 2621 O O . PRO B 1 167 ? -1.109 -12.102 17.953 1 82 167 PRO B O 1
ATOM 2624 N N . ILE B 1 168 ? -2.396 -11.5 16.312 1 77.88 168 ILE B N 1
ATOM 2625 C CA . ILE B 1 168 ? -1.289 -10.969 15.531 1 77.88 168 ILE B CA 1
ATOM 2626 C C . ILE B 1 168 ? -1.084 -9.492 15.859 1 77.88 168 ILE B C 1
ATOM 2628 O O . ILE B 1 168 ? 0.051 -9.031 16.016 1 77.88 168 ILE B O 1
ATOM 2632 N N . ALA B 1 169 ? -2.086 -8.867 16.094 1 72.19 169 ALA B N 1
ATOM 2633 C CA . ALA B 1 169 ? -2.061 -7.414 16.281 1 72.19 169 ALA B CA 1
ATOM 2634 C C . ALA B 1 169 ? -1.631 -7.047 17.703 1 72.19 169 ALA B C 1
ATOM 2636 O O . ALA B 1 169 ? -0.968 -6.027 17.906 1 72.19 169 ALA B O 1
ATOM 2637 N N . TYR B 1 170 ? -1.913 -7.887 18.641 1 67 170 TYR B N 1
ATOM 2638 C CA . TYR B 1 170 ? -1.648 -7.59 20.047 1 67 170 TYR B CA 1
ATOM 2639 C C . TYR B 1 170 ? -0.152 -7.602 20.344 1 67 170 TYR B C 1
ATOM 2641 O O . TYR B 1 170 ? 0.377 -6.668 20.938 1 67 170 TYR B O 1
ATOM 2649 N N . PRO B 1 171 ? 0.513 -8.539 19.891 1 64.31 171 PRO B N 1
ATOM 2650 C CA . PRO B 1 171 ? 1.955 -8.547 20.156 1 64.31 171 PRO B CA 1
ATOM 2651 C C . PRO B 1 171 ? 2.684 -7.402 19.453 1 64.31 171 PRO B C 1
ATOM 2653 O O . PRO B 1 171 ? 3.631 -6.836 20 1 64.31 171 PRO B O 1
ATOM 2656 N N . ILE B 1 172 ? 2.256 -7.016 18.328 1 60.03 172 ILE B N 1
ATOM 2657 C CA . ILE B 1 172 ? 2.891 -5.945 17.578 1 60.03 172 ILE B CA 1
ATOM 2658 C C . ILE B 1 172 ? 2.686 -4.613 18.281 1 60.03 172 ILE B C 1
ATOM 2660 O O . ILE B 1 172 ? 3.596 -3.783 18.344 1 60.03 172 ILE B O 1
ATOM 2664 N N . GLY B 1 173 ? 1.52 -4.48 18.781 1 57 173 GLY B N 1
ATOM 2665 C CA . GLY B 1 173 ? 1.217 -3.281 19.547 1 57 173 GLY B CA 1
ATOM 2666 C C . GLY B 1 173 ? 2.016 -3.178 20.844 1 57 173 GLY B C 1
ATOM 2667 O O . GLY B 1 173 ? 2.502 -2.102 21.188 1 57 173 GLY B O 1
ATOM 2668 N N . LYS B 1 174 ? 2.217 -4.277 21.438 1 57.84 174 LYS B N 1
ATOM 2669 C CA . LYS B 1 174 ? 2.953 -4.301 22.688 1 57.84 174 LYS B CA 1
ATOM 2670 C C . LYS B 1 174 ? 4.441 -4.047 22.469 1 57.84 174 LYS B C 1
ATOM 2672 O O . LYS B 1 174 ? 5.086 -3.355 23.25 1 57.84 174 LYS B O 1
ATOM 2677 N N . VAL B 1 175 ? 4.887 -4.551 21.422 1 54.31 175 VAL B N 1
ATOM 2678 C CA . VAL B 1 175 ? 6.309 -4.391 21.125 1 54.31 175 VAL B CA 1
ATOM 2679 C C . VAL B 1 175 ? 6.602 -2.941 20.75 1 54.31 175 VAL B C 1
ATOM 2681 O O . VAL B 1 175 ? 7.641 -2.395 21.125 1 54.31 175 VAL B O 1
ATOM 2684 N N . SER B 1 176 ? 5.715 -2.412 20 1 53.59 176 SER B N 1
ATOM 2685 C CA . SER B 1 176 ? 5.875 -1.022 19.578 1 53.59 176 SER B CA 1
ATOM 2686 C C . SER B 1 176 ? 5.793 -0.073 20.766 1 53.59 176 SER B C 1
ATOM 2688 O O . SER B 1 176 ? 6.457 0.964 20.797 1 53.59 176 SER B O 1
ATOM 2690 N N . SER B 1 177 ? 4.867 -0.335 21.609 1 48.59 177 SER B N 1
ATOM 2691 C CA . SER B 1 177 ? 4.781 0.488 22.812 1 48.59 177 SER B CA 1
ATOM 2692 C C . SER B 1 177 ? 6.066 0.404 23.625 1 48.59 177 SER B C 1
ATOM 2694 O O . SER B 1 177 ? 6.5 1.397 24.219 1 48.59 177 SER B O 1
ATOM 2696 N N . LYS B 1 178 ? 6.68 -0.692 23.625 1 45.44 178 LYS B N 1
ATOM 2697 C CA . LYS B 1 178 ? 7.91 -0.864 24.391 1 45.44 178 LYS B CA 1
ATOM 2698 C C . LYS B 1 178 ? 9.094 -0.198 23.688 1 45.44 178 LYS B C 1
ATOM 2700 O O . LYS B 1 178 ? 10.023 0.273 24.344 1 45.44 178 LYS B O 1
ATOM 2705 N N . ALA B 1 179 ? 9.039 -0.251 22.375 1 43 179 ALA B N 1
ATOM 2706 C CA . ALA B 1 179 ? 10.148 0.348 21.641 1 43 179 ALA B CA 1
ATOM 2707 C C . ALA B 1 179 ? 10.117 1.87 21.75 1 43 179 ALA B C 1
ATOM 2709 O O . ALA B 1 179 ? 11.141 2.531 21.562 1 43 179 ALA B O 1
ATOM 2710 N N . ILE B 1 180 ? 9 2.463 21.75 1 38.53 180 ILE B N 1
ATOM 2711 C CA . ILE B 1 180 ? 8.891 3.91 21.891 1 38.53 180 ILE B CA 1
ATOM 2712 C C . ILE B 1 180 ? 9.148 4.301 23.344 1 38.53 180 ILE B C 1
ATOM 2714 O O . ILE B 1 180 ? 9.5 5.445 23.641 1 38.53 180 ILE B O 1
ATOM 2718 N N . THR B 1 181 ? 9.031 3.418 24.25 1 31.22 181 THR B N 1
ATOM 2719 C CA . THR B 1 181 ? 9.391 3.777 25.625 1 31.22 181 THR B CA 1
ATOM 2720 C C . THR B 1 181 ? 10.875 3.549 25.875 1 31.22 181 THR B C 1
ATOM 2722 O O . THR B 1 181 ? 11.422 2.512 25.484 1 31.22 181 THR B O 1
#

Sequence (362 aa):
MHPINAVLAARMLFNTAASVSESVGEGIPFGSPWWFIYAGISCFLVLFAGMMSGLTLGLMSLGLVELEILQRSGTSTEKKQAAAILPVVQKQHQLLVTLLLCNAAAMEALPIYLDKLFNQYVAIILSVTFVLAFGEVIPQAICTRYGLAVGANLAGLVWILMIICYPIAYPIGKVSSKAITMHPINAVLAARMLFNTAASVSESVGEGIPFGSPWWFIYAGISCFLVLFAGMMSGLTLGLMSLGLVELEILQRSGTSTEKKQAAAILPVVQKQHQLLVTLLLCNAAAMEALPIYLDKLFNQYVAIILSVTFVLAFGEVIPQAICTRYGLAVGANLAGLVWILMIICYPIAYPIGKVSSKAIT

Solvent-accessible surface area (ba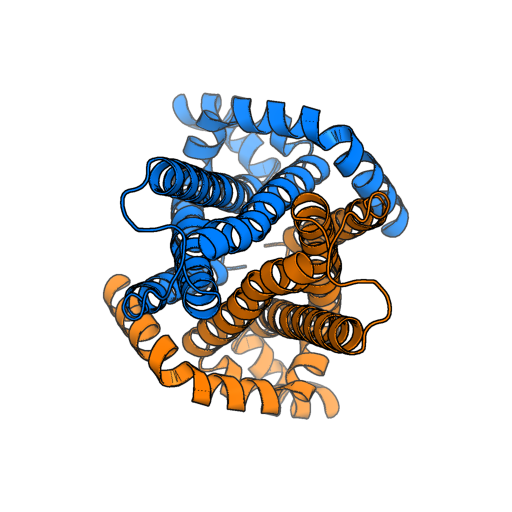ckbone atoms only — not comparable to full-atom values): 17106 Å² total; per-residue (Å²): 102,69,67,52,57,60,41,51,35,14,53,24,34,41,55,41,36,74,72,68,78,73,78,71,49,90,21,49,56,86,80,40,72,65,38,53,50,42,50,50,52,39,53,50,27,34,49,50,12,7,50,26,37,8,41,46,51,14,47,67,68,50,41,70,66,56,35,52,47,28,45,72,70,42,54,74,66,44,22,54,30,27,59,52,32,45,71,53,56,70,40,45,64,46,44,43,28,32,34,50,47,52,19,38,47,26,54,28,42,33,20,45,46,35,34,53,48,20,25,64,69,45,11,33,53,49,35,32,21,44,36,39,21,48,16,32,18,49,30,30,46,51,15,67,76,38,14,60,62,54,38,28,75,41,27,67,58,52,51,52,47,41,61,69,37,36,80,48,27,48,58,9,45,53,50,46,55,52,68,76,95,102,68,68,51,59,58,42,50,35,14,53,26,35,41,54,40,37,74,71,70,79,73,78,73,50,89,22,50,58,85,79,41,71,65,38,53,50,42,52,50,51,39,51,49,27,33,50,50,12,7,50,26,38,8,43,46,52,14,47,67,68,51,40,72,65,57,37,53,48,29,47,72,70,42,53,75,68,44,21,55,29,26,58,52,32,45,72,54,55,72,41,45,65,45,44,43,28,29,32,51,49,54,22,40,47,26,55,27,43,34,19,44,47,35,34,54,49,20,26,66,69,44,11,34,52,50,34,32,22,45,35,39,22,48,16,32,17,48,29,29,48,50,15,67,75,38,15,59,63,52,38,30,75,41,29,65,59,53,50,53,46,41,62,69,37,36,81,48,27,48,58,10,46,53,50,45,56,51,68,76,94

Foldseek 3Di:
DDPPVLLVQLVVLQVVLVPLPDDFPDADPPPDPVLVVLVVLLVVLLQQLLLLQQLLLLLQVCDLVNLVCCLVDNDPVSVLLSVLSNVLCVPVQLLNVLSVVSNVVSLVVNLVSLCNGGPNVSSVSNSSNSCSHRNHNVSNNVSNVVSSVSCSVCSVVSVVSSVVCVVVRVVVVVVVVVVVD/DDPPVLLVQLVVLQVVLVPLPDDFPDADPPPDPVLVVLVVLLVVLLQQLLLLQQLLLLLQVCDLVNLVCCLVDNDPVSVLLSVLSNVLCVPVQLLNVLSVVSNVVSLVVNLVSLCNGGPNVSSVSNSSSSCSHRNHNVSNNVSNVVSSVSCSVCSVVSVVSSVVCVVVRVVVVVVVVVVVD